Protein AF-0000000084522361 (afdb_homodimer)

Radius of gyration: 19.08 Å; Cα contacts (8 Å, |Δi|>4): 811; chains: 2; bounding box: 40×54×53 Å

Solvent-accessible surface area (backbone atoms only — not comparable to full-atom values): 16052 Å² total; per-residue (Å²): 130,94,67,36,41,53,50,22,70,61,35,39,35,34,22,35,79,48,59,69,63,46,46,45,46,45,32,70,71,51,52,26,42,82,72,51,75,49,77,45,64,58,65,59,59,30,47,31,63,54,43,75,65,49,59,32,35,41,35,36,36,31,30,40,34,77,42,88,54,32,38,36,38,35,19,64,33,72,50,95,66,47,81,32,53,61,60,76,62,20,15,16,35,55,37,41,30,28,31,29,43,56,47,71,51,31,48,54,52,40,48,76,71,65,52,50,55,62,31,96,57,73,36,67,33,84,57,73,94,54,39,60,14,35,32,34,35,31,36,47,98,49,45,30,41,37,34,41,31,21,70,41,82,70,67,90,110,132,93,70,35,42,54,50,22,71,61,33,40,36,34,22,34,78,47,57,68,63,43,47,45,47,45,32,70,71,49,52,26,43,82,72,50,72,50,76,46,65,58,65,61,59,31,47,31,62,54,45,76,66,48,59,33,35,40,36,35,37,32,29,39,34,77,42,89,52,31,38,37,40,34,20,64,33,72,49,94,66,48,81,33,54,60,60,75,62,19,15,16,34,54,36,41,31,28,30,29,44,56,47,70,52,33,48,55,52,39,48,77,72,66,51,50,57,63,33,96,56,73,36,66,33,84,58,72,94,54,38,59,14,35,33,34,34,31,36,47,97,48,44,31,41,36,34,42,32,21,70,41,80,72,64,90,110

InterPro domains:
  IPR004360 Glyoxalase/fosfomycin resistance/dioxygenase domain [PF00903] (10-148)
  IPR029068 Glyoxalase/Bleomycin resistance protein/Dihydroxybiphenyl dioxygenase [G3DSA:3.10.180.10] (2-153)
  IPR029068 Glyoxalase/Bleomycin resistance protein/Dihydroxybiphenyl dioxygenase [SSF54593] (4-155)
  IPR037523 Vicinal oxygen chelate (VOC), core domain [PS51819] (8-151)
  IPR051785 Methylmalonyl-CoA/ethylmalonyl-CoA epimerase [PTHR43048] (4-157)

Sequence (314 aa):
MSTGKITGFYHAGITVKNLEESLRFYCDFLGFQFLSQQNVTDEYVFNIVSVPETNMIKIAFVQIPGSTAVVELLEYVGVERHSGSSRPCDYGTGHLCLYVEELDLLYRELCTKGVKFRSEAPVNVTSGRNKGAKIIYCLDPDGYIIELVEPANNSGRMSTGKITGFYHAGITVKNLEESLRFYCDFLGFQFLSQQNVTDEYVFNIVSVPETNMIKIAFVQIPGSTAVVELLEYVGVERHSGSSRPCDYGTGHLCLYVEELDLLYRELCTKGVKFRSEAPVNVTSGRNKGAKIIYCLDPDGYIIELVEPANNSGR

Secondary structure (DSSP, 8-state):
-PPPEEEEEEEEEEE-S-HHHHHIIIIIIT-PEEEEEEEE--HHHHHHHT-TT--EEEEEEEE-TTSS-EEEEEEEESS---B----TTSBSEEEEEEEEESHHHHHHHHHHTT-EESSSSPEEP-SSTTTT-EEEEEE-TTS-EEEEEE-------/-PPPEEEEEEEEEEE-S-HHHHHIIIIIIT-PEEEEEEEE--HHHHHHHT-TT--EEEEEEEE-TTSS-EEEEEEEESS---B----TTSBSEEEEEEEEESHHHHHHHHHHTT-EESSSSPEEP-SSTTTT-EEEEEE-TTS-EEEEEE-------

Foldseek 3Di:
DDDDDDDDDDAAEDEDADPVLLCCCCCVLQNWAWDDKDKDQDQVVCVVVVPNQFRIKIWTWTHHPPDRHIYIYIYTPRDDDDQPADDPPDPPADAAEDEDDPVQVSVVVVVVVVWDWPDPGWDADCDDPQHQKTKTWTAGPRRGTYIYIHGHPPVPD/DDDDDDDDDDAAEDEDADPVLLCCCCCVLQNWAWDDKDKDQDQVVCVVVVPNQFRIKIWTWTHHPPDRHIYIYIYTPRDDDDQPADDPPDPPADAAEDEDDPVQVSVVVVVVVVWDWPDPGWDADCDDPQHQKTKTWTAGPRRGTYIYIHGHPCVPD

pLDDT: mean 93.2, std 10.9, range [26.92, 98.88]

Structure (mmCIF, N/CA/C/O backbone):
da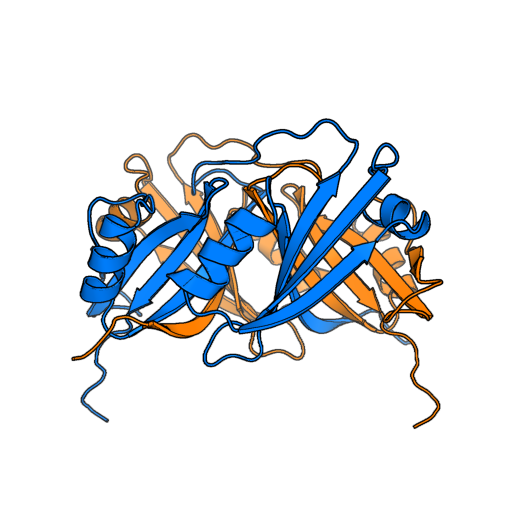ta_AF-0000000084522361-model_v1
#
loop_
_entity.id
_entity.type
_entity.pdbx_description
1 polymer 'Catechol 2,3-dioxygenase'
#
loop_
_atom_site.group_PDB
_atom_site.id
_atom_site.type_symbol
_atom_site.label_atom_id
_atom_site.label_alt_id
_atom_site.label_comp_id
_atom_site.label_asym_id
_atom_site.label_entity_id
_atom_site.label_seq_id
_atom_site.pdbx_PDB_ins_code
_atom_site.Cartn_x
_atom_site.Cartn_y
_atom_site.Cartn_z
_atom_site.occupancy
_atom_site.B_iso_or_equiv
_atom_site.auth_seq_id
_atom_site.auth_comp_id
_atom_site.auth_asym_id
_atom_site.auth_atom_id
_atom_site.pdbx_PDB_model_num
ATOM 1 N N . MET A 1 1 ? -9.633 -31.109 5.906 1 54.84 1 MET A N 1
ATOM 2 C CA . MET A 1 1 ? -8.852 -30.938 4.684 1 54.84 1 MET A CA 1
ATOM 3 C C . MET A 1 1 ? -8.094 -29.609 4.699 1 54.84 1 MET A C 1
ATOM 5 O O . MET A 1 1 ? -8.555 -28.641 5.301 1 54.84 1 MET A O 1
ATOM 9 N N . SER A 1 2 ? -6.816 -29.625 4.262 1 72.06 2 SER A N 1
ATOM 10 C CA . SER A 1 2 ? -5.996 -28.422 4.391 1 72.06 2 SER A CA 1
ATOM 11 C C . SER A 1 2 ? -6.492 -27.312 3.463 1 72.06 2 SER A C 1
ATOM 13 O O . SER A 1 2 ? -6.93 -27.594 2.344 1 72.06 2 SER A O 1
ATOM 15 N N . THR A 1 3 ? -6.91 -26.188 3.904 1 87.44 3 THR A N 1
ATOM 16 C CA . THR A 1 3 ? -7.328 -25.062 3.074 1 87.44 3 THR A CA 1
ATOM 17 C C . THR A 1 3 ? -6.215 -24.016 2.975 1 87.44 3 THR A C 1
ATOM 19 O O . THR A 1 3 ? -5.402 -23.875 3.891 1 87.44 3 THR A O 1
ATOM 22 N N . GLY A 1 4 ? -5.98 -23.547 1.704 1 95.69 4 GLY A N 1
ATOM 23 C CA . GLY A 1 4 ? -5.07 -22.422 1.568 1 95.69 4 GLY A CA 1
ATOM 24 C C . GLY A 1 4 ? -5.5 -21.203 2.371 1 95.69 4 GLY A C 1
ATOM 25 O O . GLY A 1 4 ? -6.688 -20.891 2.432 1 95.69 4 GLY A O 1
ATOM 26 N N . LYS A 1 5 ? -4.535 -20.641 3.043 1 97 5 LYS A N 1
ATOM 27 C CA . LYS A 1 5 ? -4.93 -19.5 3.865 1 97 5 LYS A CA 1
ATOM 28 C C . LYS A 1 5 ? -3.789 -18.484 3.988 1 97 5 LYS A C 1
ATOM 30 O O . LYS A 1 5 ? -2.615 -18.859 3.973 1 97 5 LYS A O 1
ATOM 35 N N . ILE A 1 6 ? -4.141 -17.25 4.133 1 97.69 6 ILE A N 1
ATOM 36 C CA . ILE A 1 6 ? -3.184 -16.203 4.449 1 97.69 6 ILE A CA 1
ATOM 37 C C . ILE A 1 6 ? -2.693 -16.359 5.887 1 97.69 6 ILE A C 1
ATOM 39 O O . ILE A 1 6 ? -3.482 -16.641 6.789 1 97.69 6 ILE A O 1
ATOM 43 N N . THR A 1 7 ? -1.393 -16.109 6.074 1 97.25 7 THR A N 1
ATOM 44 C CA . THR A 1 7 ? -0.852 -16.359 7.402 1 97.25 7 THR A CA 1
ATOM 45 C C . THR A 1 7 ? -0.038 -15.172 7.898 1 97.25 7 THR A C 1
ATOM 47 O O . THR A 1 7 ? 0.493 -15.195 9.008 1 97.25 7 THR A O 1
ATOM 50 N N . GLY A 1 8 ? 0.038 -14.164 7.09 1 97.25 8 GLY A N 1
ATOM 51 C CA . GLY A 1 8 ? 0.816 -13.023 7.559 1 97.25 8 GLY A CA 1
ATOM 52 C C . GLY A 1 8 ? 1.03 -11.969 6.492 1 97.25 8 GLY A C 1
ATOM 53 O O . GLY A 1 8 ? 0.63 -12.148 5.34 1 97.25 8 GLY A O 1
ATOM 54 N N . PHE A 1 9 ? 1.533 -10.812 6.941 1 97.56 9 PHE A N 1
ATOM 55 C CA . PHE A 1 9 ? 1.973 -9.703 6.105 1 97.56 9 PHE A CA 1
ATOM 56 C C . PHE A 1 9 ? 3.467 -9.797 5.82 1 97.56 9 PHE A C 1
ATOM 58 O O . PHE A 1 9 ? 4.266 -10 6.734 1 97.56 9 PHE A O 1
ATOM 65 N N . TYR A 1 10 ? 3.85 -9.734 4.57 1 96.06 10 TYR A N 1
ATOM 66 C CA . TYR A 1 10 ? 5.262 -9.789 4.219 1 96.06 10 TYR A CA 1
ATOM 67 C C . TYR A 1 10 ? 5.82 -8.391 3.986 1 96.06 10 TYR A C 1
ATOM 69 O O . TYR A 1 10 ? 6.688 -7.926 4.734 1 96.06 10 TYR A O 1
ATOM 77 N N . HIS A 1 11 ? 5.293 -7.641 3.062 1 98 11 HIS A N 1
ATOM 78 C CA . HIS A 1 11 ? 5.758 -6.285 2.789 1 98 11 HIS A CA 1
ATOM 79 C C . HIS A 1 11 ? 4.719 -5.496 1.995 1 98 11 HIS A C 1
ATOM 81 O O . HIS A 1 11 ? 3.758 -6.07 1.481 1 98 11 HIS A O 1
ATOM 87 N N . ALA A 1 12 ? 4.879 -4.172 2.006 1 98.44 12 ALA A N 1
ATOM 88 C CA . ALA A 1 12 ? 4.23 -3.307 1.026 1 98.44 12 ALA A CA 1
ATOM 89 C C . ALA A 1 12 ? 5.18 -2.957 -0.114 1 98.44 12 ALA A C 1
ATOM 91 O O . ALA A 1 12 ? 6.32 -2.549 0.123 1 98.44 12 ALA A O 1
ATOM 92 N N . GLY A 1 13 ? 4.73 -3.125 -1.299 1 98.5 13 GLY A N 1
ATOM 93 C CA . GLY A 1 13 ? 5.543 -2.773 -2.453 1 98.5 13 GLY A CA 1
ATOM 94 C C . GLY A 1 13 ? 5.164 -1.438 -3.064 1 98.5 13 GLY A C 1
ATOM 95 O O . GLY A 1 13 ? 3.984 -1.083 -3.111 1 98.5 13 GLY A O 1
ATOM 96 N N . ILE A 1 14 ? 6.145 -0.733 -3.543 1 98.75 14 ILE A N 1
ATOM 97 C CA . ILE A 1 14 ? 5.945 0.507 -4.285 1 98.75 14 ILE A CA 1
ATOM 98 C C . ILE A 1 14 ? 6.812 0.501 -5.543 1 98.75 14 ILE A C 1
ATOM 100 O O . ILE A 1 14 ? 8.031 0.352 -5.461 1 98.75 14 ILE A O 1
ATOM 104 N N . THR A 1 15 ? 6.137 0.61 -6.684 1 98.75 15 THR A N 1
ATOM 105 C CA . THR A 1 15 ? 6.883 0.729 -7.93 1 98.75 15 THR A CA 1
ATOM 106 C C . THR A 1 15 ? 7.309 2.174 -8.172 1 98.75 15 THR A C 1
ATOM 108 O O . THR A 1 15 ? 6.484 3.088 -8.109 1 98.75 15 THR A O 1
ATOM 111 N N . VAL A 1 16 ? 8.57 2.352 -8.445 1 98.81 16 VAL A N 1
ATOM 112 C CA . VAL A 1 16 ? 9.133 3.697 -8.508 1 98.81 16 VAL A CA 1
ATOM 113 C C . VAL A 1 16 ? 9.781 3.92 -9.875 1 98.81 16 VAL A C 1
ATOM 115 O O . VAL A 1 16 ? 10.078 2.961 -10.594 1 98.81 16 VAL A O 1
ATOM 118 N N . LYS A 1 17 ? 9.961 5.156 -10.273 1 98.56 17 LYS A N 1
ATOM 119 C CA . LYS A 1 17 ? 10.57 5.531 -11.547 1 98.56 17 LYS A CA 1
ATOM 120 C C . LYS A 1 17 ? 12.086 5.406 -11.492 1 98.56 17 LYS A C 1
ATOM 122 O O . LYS A 1 17 ? 12.711 4.918 -12.438 1 98.56 17 LYS A O 1
ATOM 127 N N . ASN A 1 18 ? 12.664 5.891 -10.445 1 98.62 18 ASN A N 1
ATOM 128 C CA . ASN A 1 18 ? 14.094 5.898 -10.18 1 98.62 18 ASN A CA 1
ATOM 129 C C . ASN A 1 18 ? 14.406 5.449 -8.75 1 98.62 18 ASN A C 1
ATOM 131 O O . ASN A 1 18 ? 14.086 6.156 -7.793 1 98.62 18 ASN A O 1
ATOM 135 N N . LEU A 1 19 ? 15.078 4.273 -8.625 1 98.75 19 LEU A N 1
ATOM 136 C CA . LEU A 1 19 ? 15.289 3.648 -7.324 1 98.75 19 LEU A CA 1
ATOM 137 C C . LEU A 1 19 ? 16.141 4.535 -6.426 1 98.75 19 LEU A C 1
ATOM 139 O O . LEU A 1 19 ? 15.844 4.703 -5.242 1 98.75 19 LEU A O 1
ATOM 143 N N . GLU A 1 20 ? 17.188 5.105 -6.953 1 98.5 20 GLU A N 1
ATOM 144 C CA . GLU A 1 20 ? 18.078 5.953 -6.168 1 98.5 20 GLU A CA 1
ATOM 145 C C . GLU A 1 20 ? 17.344 7.16 -5.602 1 98.5 20 GLU A C 1
ATOM 147 O O . GLU A 1 20 ? 17.516 7.504 -4.43 1 98.5 20 GLU A O 1
ATOM 152 N N . GLU A 1 21 ? 16.578 7.789 -6.426 1 98.56 21 GLU A N 1
ATOM 153 C CA . GLU A 1 21 ? 15.781 8.93 -5.98 1 98.56 21 GLU A CA 1
ATOM 154 C C . GLU A 1 21 ? 14.797 8.523 -4.883 1 98.56 21 GLU A C 1
ATOM 156 O O . GLU A 1 21 ? 14.609 9.258 -3.908 1 98.56 21 GLU A O 1
ATOM 161 N N . SER A 1 22 ? 14.195 7.406 -5.066 1 98.81 22 SER A N 1
ATOM 162 C CA . SER A 1 22 ? 13.234 6.926 -4.082 1 98.81 22 SER A CA 1
ATOM 163 C C . SER A 1 22 ? 13.922 6.547 -2.775 1 98.81 22 SER A C 1
ATOM 165 O O . SER A 1 22 ? 13.383 6.789 -1.692 1 98.81 22 SER A O 1
ATOM 167 N N . LEU A 1 23 ? 15.07 5.945 -2.848 1 98.81 23 LEU A N 1
ATOM 168 C CA . LEU A 1 23 ? 15.82 5.621 -1.638 1 98.81 23 LEU A CA 1
ATOM 169 C C . LEU A 1 23 ? 16.188 6.887 -0.873 1 98.81 23 LEU A C 1
ATOM 171 O O . LEU A 1 23 ? 16.172 6.898 0.36 1 98.81 23 LEU A O 1
ATOM 175 N N . ARG A 1 24 ? 16.547 7.941 -1.569 1 98.62 24 ARG A N 1
ATOM 176 C CA . ARG A 1 24 ? 16.812 9.219 -0.917 1 98.62 24 ARG A CA 1
ATOM 177 C C . ARG A 1 24 ? 15.578 9.711 -0.158 1 98.62 24 ARG A C 1
ATOM 179 O O . ARG A 1 24 ? 15.688 10.141 0.993 1 98.62 24 ARG A O 1
ATOM 186 N N . PHE A 1 25 ? 14.445 9.602 -0.76 1 98.75 25 PHE A N 1
ATOM 187 C CA . PHE A 1 25 ? 13.203 10.039 -0.135 1 98.75 25 PHE A CA 1
ATOM 188 C C . PHE A 1 25 ? 12.883 9.195 1.092 1 98.75 25 PHE A C 1
ATOM 190 O O . PHE A 1 25 ? 12.688 9.727 2.186 1 98.75 25 PHE A O 1
ATOM 197 N N . TYR A 1 26 ? 12.844 7.898 0.963 1 98.81 26 TYR A N 1
ATOM 198 C CA . TYR A 1 26 ? 12.367 7.012 2.023 1 98.81 26 TYR A CA 1
ATOM 199 C C . TYR A 1 26 ? 13.414 6.883 3.129 1 98.81 26 TYR A C 1
ATOM 201 O O . TYR A 1 26 ? 13.07 6.879 4.312 1 98.81 26 TYR A O 1
ATOM 209 N N . CYS A 1 27 ? 14.688 6.801 2.758 1 98.69 27 CYS A N 1
ATOM 210 C CA . CYS A 1 27 ? 15.719 6.598 3.768 1 98.69 27 CYS A CA 1
ATOM 211 C C . CYS A 1 27 ? 16.203 7.926 4.336 1 98.69 27 CYS A C 1
ATOM 213 O O . CYS A 1 27 ? 16.188 8.133 5.551 1 98.69 27 CYS A O 1
ATOM 215 N N . ASP A 1 28 ? 16.531 8.867 3.52 1 98 28 ASP A N 1
ATOM 216 C CA . ASP A 1 28 ? 17.156 10.094 3.988 1 98 28 ASP A CA 1
ATOM 217 C C . ASP A 1 28 ? 16.109 11.078 4.516 1 98 28 ASP A C 1
ATOM 219 O O . ASP A 1 28 ? 16.344 11.758 5.516 1 98 28 ASP A O 1
ATOM 223 N N . PHE A 1 29 ? 15.039 11.195 3.801 1 97.88 29 PHE A N 1
ATOM 224 C CA . PHE A 1 29 ? 14.047 12.18 4.207 1 97.88 29 PHE A CA 1
ATOM 225 C C . PHE A 1 29 ? 13.133 11.609 5.289 1 97.88 29 PHE A C 1
ATOM 227 O O . PHE A 1 29 ? 12.828 12.289 6.27 1 97.88 29 PHE A O 1
ATOM 234 N N . LEU A 1 30 ? 12.711 10.305 5.145 1 98 30 LEU A N 1
ATOM 235 C CA . LEU A 1 30 ? 11.711 9.758 6.059 1 98 30 LEU A CA 1
ATOM 236 C C . LEU A 1 30 ? 12.367 8.898 7.133 1 98 30 LEU A C 1
ATOM 238 O O . LEU A 1 30 ? 11.711 8.492 8.094 1 98 30 LEU A O 1
ATOM 242 N N . GLY A 1 31 ? 13.586 8.539 6.977 1 98.12 31 GLY A N 1
ATOM 243 C CA . GLY A 1 31 ? 14.336 7.863 8.023 1 98.12 31 GLY A CA 1
ATOM 244 C C . GLY A 1 31 ? 14.172 6.355 7.996 1 98.12 31 GLY A C 1
ATOM 245 O O . GLY A 1 31 ? 14.414 5.68 9 1 98.12 31 GLY A O 1
ATOM 246 N N . PHE A 1 32 ? 13.664 5.773 6.895 1 98.69 32 PHE A N 1
ATOM 247 C CA . PHE A 1 32 ? 13.586 4.32 6.809 1 98.69 32 PHE A CA 1
ATOM 248 C C . PHE A 1 32 ? 14.977 3.699 6.828 1 98.69 32 PHE A C 1
ATOM 250 O O . PHE A 1 32 ? 15.945 4.316 6.383 1 98.69 32 PHE A O 1
ATOM 257 N N . GLN A 1 33 ? 15.062 2.531 7.344 1 98.62 33 GLN A N 1
ATOM 258 C CA . GLN A 1 33 ? 16.328 1.808 7.379 1 98.62 33 GLN A CA 1
ATOM 259 C C . GLN A 1 33 ? 16.531 0.994 6.102 1 98.62 33 GLN A C 1
ATOM 261 O O . GLN A 1 33 ? 15.695 0.155 5.758 1 98.62 33 GLN A O 1
ATOM 266 N N . PHE A 1 34 ? 17.594 1.214 5.43 1 98.62 34 PHE A N 1
ATOM 267 C CA . PHE A 1 34 ? 17.969 0.401 4.277 1 98.62 34 PHE A CA 1
ATOM 268 C C . PHE A 1 34 ? 18.312 -1.017 4.707 1 98.62 34 PHE A C 1
ATOM 270 O O . PHE A 1 34 ? 19.125 -1.21 5.617 1 98.62 34 PHE A O 1
ATOM 277 N N . LEU A 1 35 ? 17.734 -2.029 4.062 1 98 35 LEU A N 1
ATOM 278 C CA . LEU A 1 35 ? 18 -3.418 4.422 1 98 35 LEU A CA 1
ATOM 279 C C . LEU A 1 35 ? 18.859 -4.094 3.361 1 98 35 LEU A C 1
ATOM 281 O O . LEU A 1 35 ? 19.875 -4.707 3.684 1 98 35 LEU A O 1
ATOM 285 N N . SER A 1 36 ? 18.422 -4.066 2.141 1 97.38 36 SER A N 1
ATOM 286 C CA . SER A 1 36 ? 19.125 -4.742 1.058 1 97.38 36 SER A CA 1
ATOM 287 C C . SER A 1 36 ? 18.703 -4.199 -0.303 1 97.38 36 SER A C 1
ATOM 289 O O . SER A 1 36 ? 17.703 -3.494 -0.411 1 97.38 36 SER A O 1
ATOM 291 N N . GLN A 1 37 ? 19.5 -4.477 -1.29 1 96.88 37 GLN A N 1
ATOM 292 C CA . GLN A 1 37 ? 19.203 -4.184 -2.689 1 96.88 37 GLN A CA 1
ATOM 293 C C . GLN A 1 37 ? 19.672 -5.316 -3.598 1 96.88 37 GLN A C 1
ATOM 295 O O . GLN A 1 37 ? 20.688 -5.969 -3.318 1 96.88 37 GLN A O 1
ATOM 300 N N . GLN A 1 38 ? 18.938 -5.508 -4.629 1 95.06 38 GLN A N 1
ATOM 301 C CA . GLN A 1 38 ? 19.281 -6.535 -5.602 1 95.06 38 GLN A CA 1
ATOM 302 C C . GLN A 1 38 ? 18.781 -6.176 -6.996 1 95.06 38 GLN A C 1
ATOM 304 O O . GLN A 1 38 ? 17.812 -5.41 -7.129 1 95.06 38 GLN A O 1
ATOM 309 N N . ASN A 1 39 ? 19.484 -6.68 -7.941 1 95.19 39 ASN A N 1
ATOM 310 C CA . ASN A 1 39 ? 19.016 -6.66 -9.328 1 95.19 39 ASN A CA 1
ATOM 311 C C . ASN A 1 39 ? 18.5 -8.031 -9.766 1 95.19 39 ASN A C 1
ATOM 313 O O . ASN A 1 39 ? 19.25 -9.008 -9.734 1 95.19 39 ASN A O 1
ATOM 317 N N . VAL A 1 40 ? 17.266 -8.031 -10.109 1 92.94 40 VAL A N 1
ATOM 318 C CA . VAL A 1 40 ? 16.656 -9.297 -10.5 1 92.94 40 VAL A CA 1
ATOM 319 C C . VAL A 1 40 ? 16.547 -9.375 -12.016 1 92.94 40 VAL A C 1
ATOM 321 O O . VAL A 1 40 ? 15.984 -8.477 -12.656 1 92.94 40 VAL A O 1
ATOM 324 N N . THR A 1 41 ? 17.078 -10.477 -12.617 1 91.56 41 THR A N 1
ATOM 325 C CA . THR A 1 41 ? 17.047 -10.672 -14.062 1 91.56 41 THR A CA 1
ATOM 326 C C . THR A 1 41 ? 16.422 -12.023 -14.414 1 91.56 41 THR A C 1
ATOM 328 O O . THR A 1 41 ? 16.328 -12.383 -15.586 1 91.56 41 THR A O 1
ATOM 331 N N . ASP A 1 42 ? 16 -12.68 -13.398 1 88.12 42 ASP A N 1
ATOM 332 C CA . ASP A 1 42 ? 15.477 -14.023 -13.625 1 88.12 42 ASP A CA 1
ATOM 333 C C . ASP A 1 42 ? 14.148 -13.977 -14.383 1 88.12 42 ASP A C 1
ATOM 335 O O . ASP A 1 42 ? 13.25 -13.211 -14.023 1 88.12 42 ASP A O 1
ATOM 339 N N . GLU A 1 43 ? 14.008 -14.93 -15.273 1 83.88 43 GLU A N 1
ATOM 340 C CA . GLU A 1 43 ? 12.828 -14.961 -16.141 1 83.88 43 GLU A CA 1
ATOM 341 C C . GLU A 1 43 ? 11.562 -15.234 -15.336 1 83.88 43 GLU A C 1
ATOM 343 O O . GLU A 1 43 ? 10.492 -14.719 -15.672 1 83.88 43 GLU A O 1
ATOM 348 N N . TYR A 1 44 ? 11.68 -16.062 -14.359 1 83.62 44 TYR A N 1
ATOM 349 C CA . TYR A 1 44 ? 10.492 -16.438 -13.602 1 83.62 44 TYR A CA 1
ATOM 350 C C . TYR A 1 44 ? 9.867 -15.227 -12.93 1 83.62 44 TYR A C 1
ATOM 352 O O . TYR A 1 44 ? 8.656 -15.188 -12.695 1 83.62 44 TYR A O 1
ATOM 360 N N . VAL A 1 45 ? 10.609 -14.227 -12.547 1 85.81 45 VAL A N 1
ATOM 361 C CA . VAL A 1 45 ? 10.094 -13.016 -11.898 1 85.81 45 VAL A CA 1
ATOM 362 C C . VAL A 1 45 ? 9.203 -12.25 -12.867 1 85.81 45 VAL A C 1
ATOM 364 O O . VAL A 1 45 ? 8.156 -11.719 -12.477 1 85.81 45 VAL A O 1
ATOM 367 N N . PHE A 1 46 ? 9.617 -12.281 -14.156 1 86.31 46 PHE A N 1
ATOM 368 C CA . PHE A 1 46 ? 8.844 -11.578 -15.172 1 86.31 46 PHE A CA 1
ATOM 369 C C . PHE A 1 46 ? 7.516 -12.281 -15.43 1 86.31 46 PHE A C 1
ATOM 371 O O . PHE A 1 46 ? 6.52 -11.625 -15.75 1 86.31 46 PHE A O 1
ATOM 378 N N . ASN A 1 47 ? 7.547 -13.555 -15.219 1 86.56 47 ASN A N 1
ATOM 379 C CA . ASN A 1 47 ? 6.312 -14.328 -15.336 1 86.56 47 ASN A CA 1
ATOM 380 C C . ASN A 1 47 ? 5.359 -14.031 -14.18 1 86.56 47 ASN A C 1
ATOM 382 O O . ASN A 1 47 ? 4.141 -13.977 -14.375 1 86.56 47 ASN A O 1
ATOM 386 N N . ILE A 1 48 ? 5.871 -13.828 -12.984 1 88.25 48 ILE A N 1
ATOM 387 C CA . ILE A 1 48 ? 5.066 -13.516 -11.805 1 88.25 48 ILE A CA 1
ATOM 388 C C . ILE A 1 48 ? 4.316 -12.203 -12.023 1 88.25 48 ILE A C 1
ATOM 390 O O . ILE A 1 48 ? 3.1 -12.141 -11.836 1 88.25 48 ILE A O 1
ATOM 394 N N . VAL A 1 49 ? 5.07 -11.172 -12.492 1 91.44 49 VAL A N 1
ATOM 395 C CA . VAL A 1 49 ? 4.504 -9.836 -12.617 1 91.44 49 VAL A CA 1
ATOM 396 C C . VAL A 1 49 ? 3.787 -9.703 -13.961 1 91.44 49 VAL A C 1
ATOM 398 O O . VAL A 1 49 ? 3.035 -8.75 -14.18 1 91.44 49 VAL A O 1
ATOM 401 N N . SER A 1 50 ? 3.963 -10.688 -14.891 1 91.94 50 SER A N 1
ATOM 402 C CA . SER A 1 50 ? 3.381 -10.742 -16.219 1 91.94 50 SER A CA 1
ATOM 403 C C . SER A 1 50 ? 3.713 -9.492 -17.031 1 91.94 50 SER A C 1
ATOM 405 O O . SER A 1 50 ? 2.826 -8.867 -17.609 1 91.94 50 SER A O 1
ATOM 407 N N . VAL A 1 51 ? 4.961 -9.055 -17 1 92.69 51 VAL A N 1
ATOM 408 C CA . VAL A 1 51 ? 5.539 -8 -17.828 1 92.69 51 VAL A CA 1
ATOM 409 C C . VAL A 1 51 ? 6.762 -8.539 -18.562 1 92.69 51 VAL A C 1
ATOM 411 O O . VAL A 1 51 ? 7.898 -8.188 -18.25 1 92.69 51 VAL A O 1
ATOM 414 N N . PRO A 1 52 ? 6.504 -9.305 -19.547 1 82.5 52 PRO A N 1
ATOM 415 C CA . PRO A 1 52 ? 7.578 -10.094 -20.172 1 82.5 52 PRO A CA 1
ATOM 416 C C . PRO A 1 52 ? 8.617 -9.219 -20.859 1 82.5 52 PRO A C 1
ATOM 418 O O . PRO A 1 52 ? 9.75 -9.656 -21.078 1 82.5 52 PRO A O 1
ATOM 421 N N . GLU A 1 53 ? 8.297 -7.98 -21.188 1 88.19 53 GLU A N 1
ATOM 422 C CA . GLU A 1 53 ? 9.266 -7.121 -21.875 1 88.19 53 GLU A CA 1
ATOM 423 C C . GLU A 1 53 ? 10.344 -6.629 -20.906 1 88.19 53 GLU A C 1
ATOM 425 O O . GLU A 1 53 ? 11.375 -6.121 -21.344 1 88.19 53 GLU A O 1
ATOM 430 N N . THR A 1 54 ? 10.109 -6.836 -19.625 1 91.38 54 THR A N 1
ATOM 431 C CA . THR A 1 54 ? 11.039 -6.348 -18.609 1 91.38 54 THR A CA 1
ATOM 432 C C . THR A 1 54 ? 12.383 -7.059 -18.734 1 91.38 54 THR A C 1
ATOM 434 O O . THR A 1 54 ? 12.438 -8.273 -18.922 1 91.38 54 THR A O 1
ATOM 437 N N . ASN A 1 55 ? 13.523 -6.293 -18.641 1 92.69 55 ASN A N 1
ATOM 438 C CA . ASN A 1 55 ? 14.867 -6.844 -18.688 1 92.69 55 ASN A CA 1
ATOM 439 C C . ASN A 1 55 ? 15.438 -7.055 -17.281 1 92.69 55 ASN A C 1
ATOM 441 O O . ASN A 1 55 ? 16.266 -7.949 -17.078 1 92.69 55 ASN A O 1
ATOM 445 N N . MET A 1 56 ? 15.039 -6.211 -16.438 1 95.62 56 MET A N 1
ATOM 446 C CA . MET A 1 56 ? 15.578 -6.199 -15.086 1 95.62 56 MET A CA 1
ATOM 447 C C . MET A 1 56 ? 14.633 -5.473 -14.133 1 95.62 56 MET A C 1
ATOM 449 O O . MET A 1 56 ? 13.938 -4.543 -14.531 1 95.62 56 MET A O 1
ATOM 453 N N . ILE A 1 57 ? 14.594 -5.941 -12.969 1 96.75 57 ILE A N 1
ATOM 454 C CA . ILE A 1 57 ? 13.953 -5.188 -11.891 1 96.75 57 ILE A CA 1
ATOM 455 C C . ILE A 1 57 ? 14.969 -4.898 -10.789 1 96.75 57 ILE A C 1
ATOM 457 O O . ILE A 1 57 ? 15.555 -5.824 -10.219 1 96.75 57 ILE A O 1
ATOM 461 N N . LYS A 1 58 ? 15.234 -3.621 -10.547 1 98.12 58 LYS A N 1
ATOM 462 C CA . LYS A 1 58 ? 15.992 -3.23 -9.367 1 98.12 58 LYS A CA 1
ATOM 463 C C . LYS A 1 58 ? 15.094 -3.182 -8.133 1 98.12 58 LYS A C 1
ATOM 465 O O . LYS A 1 58 ? 14.055 -2.52 -8.133 1 98.12 58 LYS A O 1
ATOM 470 N N . ILE A 1 59 ? 15.477 -3.9 -7.133 1 97.62 59 ILE A N 1
ATOM 471 C CA . ILE A 1 59 ? 14.641 -4 -5.941 1 97.62 59 ILE A CA 1
ATOM 472 C C . ILE A 1 59 ? 15.438 -3.57 -4.711 1 97.62 59 ILE A C 1
ATOM 474 O O . ILE A 1 59 ? 16.609 -3.932 -4.562 1 97.62 59 ILE A O 1
ATOM 478 N N . ALA A 1 60 ? 14.891 -2.762 -3.898 1 98.62 60 ALA A N 1
ATOM 479 C CA . ALA A 1 60 ? 15.422 -2.451 -2.574 1 98.62 60 ALA A CA 1
ATOM 480 C C . ALA A 1 60 ? 14.375 -2.684 -1.49 1 98.62 60 ALA A C 1
ATOM 482 O O . ALA A 1 60 ? 13.188 -2.432 -1.704 1 98.62 60 ALA A O 1
ATOM 483 N N . PHE A 1 61 ? 14.812 -3.18 -0.376 1 98.44 61 PHE A N 1
ATOM 484 C CA . PHE A 1 61 ? 13.977 -3.326 0.805 1 98.44 61 PHE A CA 1
ATOM 485 C C . PHE A 1 61 ? 14.375 -2.33 1.886 1 98.44 61 PHE A C 1
ATOM 487 O O . PHE A 1 61 ? 15.562 -2.211 2.215 1 98.44 61 PHE A O 1
ATOM 494 N N . VAL A 1 62 ? 13.414 -1.614 2.395 1 98.81 62 VAL A N 1
ATOM 495 C CA . VAL A 1 62 ? 13.641 -0.654 3.471 1 98.81 62 VAL A CA 1
ATOM 496 C C . VAL A 1 62 ? 12.641 -0.902 4.598 1 98.81 62 VAL A C 1
ATOM 498 O O . VAL A 1 62 ? 11.5 -1.312 4.352 1 98.81 62 VAL A O 1
ATOM 501 N N . GLN A 1 63 ? 13.039 -0.636 5.789 1 98.69 63 GLN A N 1
ATOM 502 C CA . GLN A 1 63 ? 12.195 -0.89 6.953 1 98.69 63 GLN A CA 1
ATOM 503 C C . GLN A 1 63 ? 11.68 0.414 7.555 1 98.69 63 GLN A C 1
ATOM 505 O O . GLN A 1 63 ? 12.43 1.377 7.703 1 98.69 63 GLN A O 1
ATOM 510 N N . ILE A 1 64 ? 10.422 0.454 7.898 1 98.38 64 ILE A N 1
ATOM 511 C CA . ILE A 1 64 ? 9.805 1.608 8.539 1 98.38 64 ILE A CA 1
ATOM 512 C C . ILE A 1 64 ? 10.289 1.726 9.977 1 98.38 64 ILE A C 1
ATOM 514 O O . ILE A 1 64 ? 10.242 0.755 10.742 1 98.38 64 ILE A O 1
ATOM 518 N N . PRO A 1 65 ? 10.711 2.93 10.383 1 97.62 65 PRO A N 1
ATOM 519 C CA . PRO A 1 65 ? 11.164 3.107 11.766 1 97.62 65 PRO A CA 1
ATOM 520 C C . PRO A 1 65 ? 10.102 2.719 12.789 1 97.62 65 PRO A C 1
ATOM 522 O O . PRO A 1 65 ? 8.914 3.012 12.594 1 97.62 65 PRO A O 1
ATOM 525 N N . GLY A 1 66 ? 10.578 2.018 13.875 1 96.69 66 GLY A N 1
ATOM 526 C CA . GLY A 1 66 ? 9.664 1.67 14.953 1 96.69 66 GLY A CA 1
ATOM 527 C C . GLY A 1 66 ? 8.711 0.55 14.594 1 96.69 66 GLY A C 1
ATOM 528 O O . GLY A 1 66 ? 7.695 0.348 15.266 1 96.69 66 GLY A O 1
ATOM 529 N N . SER A 1 67 ? 8.914 -0.138 13.508 1 96 67 SER A N 1
ATOM 530 C CA . SER A 1 67 ? 8.031 -1.183 13.016 1 96 67 SER A CA 1
ATOM 531 C C . SER A 1 67 ? 8.812 -2.312 12.352 1 96 67 SER A C 1
ATOM 533 O O . SER A 1 67 ? 9.953 -2.117 11.938 1 96 67 SER A O 1
ATOM 535 N N . THR A 1 68 ? 8.227 -3.463 12.297 1 94.81 68 THR A N 1
ATOM 536 C CA . THR A 1 68 ? 8.812 -4.57 11.547 1 94.81 68 THR A CA 1
ATOM 537 C C . THR A 1 68 ? 8.375 -4.527 10.086 1 94.81 68 THR A C 1
ATOM 539 O O . THR A 1 68 ? 8.852 -5.312 9.266 1 94.81 68 THR A O 1
ATOM 542 N N . ALA A 1 69 ? 7.52 -3.629 9.766 1 96.06 69 ALA A N 1
ATOM 543 C CA . ALA A 1 69 ? 7.016 -3.541 8.398 1 96.06 69 ALA A CA 1
ATOM 544 C C . ALA A 1 69 ? 8.117 -3.123 7.434 1 96.06 69 ALA A C 1
ATOM 546 O O . ALA A 1 69 ? 8.922 -2.236 7.742 1 96.06 69 ALA A O 1
ATOM 547 N N . VAL A 1 70 ? 8.141 -3.812 6.297 1 97.88 70 VAL A N 1
ATOM 548 C CA . VAL A 1 70 ? 9.141 -3.582 5.254 1 97.88 70 VAL A CA 1
ATOM 549 C C . VAL A 1 70 ? 8.453 -3.045 4 1 97.88 70 VAL A C 1
ATOM 551 O O . VAL A 1 70 ? 7.336 -3.443 3.674 1 97.88 70 VAL A O 1
ATOM 554 N N . VAL A 1 71 ? 9.102 -2.133 3.395 1 98.75 71 VAL A N 1
ATOM 555 C CA . VAL A 1 71 ? 8.68 -1.631 2.09 1 98.75 71 VAL A CA 1
ATOM 556 C C . VAL A 1 71 ? 9.633 -2.143 1.012 1 98.75 71 VAL A C 1
ATOM 558 O O . VAL A 1 71 ? 10.859 -2.07 1.168 1 98.75 71 VAL A O 1
ATOM 561 N N . GLU A 1 72 ? 9.078 -2.734 -0.007 1 98.69 72 GLU A N 1
ATOM 562 C CA . GLU A 1 72 ? 9.805 -3.125 -1.209 1 98.69 72 GLU A CA 1
ATOM 563 C C . GLU A 1 72 ? 9.695 -2.057 -2.293 1 98.69 72 GLU A C 1
ATOM 565 O O . GLU A 1 72 ? 8.594 -1.7 -2.711 1 98.69 72 GLU A O 1
ATOM 570 N N . LEU A 1 73 ? 10.797 -1.481 -2.684 1 98.88 73 LEU A N 1
ATOM 571 C CA . LEU A 1 73 ? 10.852 -0.534 -3.791 1 98.88 73 LEU A CA 1
ATOM 572 C C . LEU A 1 73 ? 11.305 -1.222 -5.074 1 98.88 73 LEU A C 1
ATOM 574 O O . LEU A 1 73 ? 12.312 -1.934 -5.078 1 98.88 73 LEU A O 1
ATOM 578 N N . LEU A 1 74 ? 10.562 -1.038 -6.164 1 98.56 74 LEU A N 1
ATOM 579 C CA . LEU A 1 74 ? 10.844 -1.752 -7.406 1 98.56 74 LEU A CA 1
ATOM 580 C C . LEU A 1 74 ? 11.008 -0.777 -8.57 1 98.56 74 LEU A C 1
ATOM 582 O O . LEU A 1 74 ? 10.125 0.05 -8.82 1 98.56 74 LEU A O 1
ATOM 586 N N . GLU A 1 75 ? 12.07 -0.811 -9.258 1 98.69 75 GLU A N 1
ATOM 587 C CA . GLU A 1 75 ? 12.281 -0.107 -10.516 1 98.69 75 GLU A CA 1
ATOM 588 C C . GLU A 1 75 ? 12.391 -1.084 -11.688 1 98.69 75 GLU A C 1
ATOM 590 O O . GLU A 1 75 ? 13.344 -1.86 -11.773 1 98.69 75 GLU A O 1
ATOM 595 N N . TYR A 1 76 ? 11.406 -1.042 -12.523 1 97.81 76 TYR A N 1
ATOM 596 C CA . TYR A 1 76 ? 11.422 -1.878 -13.719 1 97.81 76 TYR A CA 1
ATOM 597 C C . TYR A 1 76 ? 12.266 -1.247 -14.812 1 97.81 76 TYR A C 1
ATOM 599 O O . TYR A 1 76 ? 12.164 -0.045 -15.07 1 97.81 76 TYR A O 1
ATOM 607 N N . VAL A 1 77 ? 13.078 -2.051 -15.422 1 97 77 VAL A N 1
ATOM 608 C CA . VAL A 1 77 ? 13.992 -1.587 -16.469 1 97 77 VAL A CA 1
ATOM 609 C C . VAL A 1 77 ? 13.719 -2.338 -17.766 1 97 77 VAL A C 1
ATOM 611 O O . VAL A 1 77 ? 13.484 -3.549 -17.75 1 97 77 VAL A O 1
ATOM 614 N N . GLY A 1 78 ? 13.797 -1.556 -18.906 1 95.19 78 GLY A N 1
ATOM 615 C CA . GLY A 1 78 ? 13.703 -2.184 -20.203 1 95.19 78 GLY A CA 1
ATOM 616 C C . GLY A 1 78 ? 12.281 -2.277 -20.719 1 95.19 78 GLY A C 1
ATOM 617 O O . GLY A 1 78 ? 12.008 -3.025 -21.672 1 95.19 78 GLY A O 1
ATOM 618 N N . VAL A 1 79 ? 11.391 -1.659 -20.109 1 95.44 79 VAL A N 1
ATOM 619 C CA . VAL A 1 79 ? 9.984 -1.665 -20.5 1 95.44 79 VAL A CA 1
ATOM 620 C C . VAL A 1 79 ? 9.43 -0.245 -20.438 1 95.44 79 VAL A C 1
ATOM 622 O O . VAL A 1 79 ? 9.867 0.566 -19.609 1 95.44 79 VAL A O 1
ATOM 625 N N . GLU A 1 80 ? 8.547 0.037 -21.391 1 95.75 80 GLU A N 1
ATOM 626 C CA . GLU A 1 80 ? 7.848 1.319 -21.312 1 95.75 80 GLU A CA 1
ATOM 627 C C . GLU A 1 80 ? 6.984 1.401 -20.062 1 95.75 80 GLU A C 1
ATOM 629 O O . GLU A 1 80 ? 6.219 0.48 -19.766 1 95.75 80 GLU A O 1
ATOM 634 N N . ARG A 1 81 ? 7.16 2.445 -19.312 1 96.56 81 ARG A N 1
ATOM 635 C CA . ARG A 1 81 ? 6.449 2.65 -18.047 1 96.56 81 ARG A CA 1
ATOM 636 C C . ARG A 1 81 ? 5.68 3.969 -18.062 1 96.56 81 ARG A C 1
ATOM 638 O O . ARG A 1 81 ? 6.055 4.902 -18.781 1 96.56 81 ARG A O 1
ATOM 645 N N . HIS A 1 82 ? 4.645 4.008 -17.312 1 96.75 82 HIS A N 1
ATOM 646 C CA . HIS A 1 82 ? 3.807 5.195 -17.188 1 96.75 82 HIS A CA 1
ATOM 647 C C . HIS A 1 82 ? 3.559 5.551 -15.727 1 96.75 82 HIS A C 1
ATOM 649 O O . HIS A 1 82 ? 3.791 4.727 -14.836 1 96.75 82 HIS A O 1
ATOM 655 N N . SER A 1 83 ? 3.16 6.809 -15.547 1 96.75 83 SER A N 1
ATOM 656 C CA . SER A 1 83 ? 2.775 7.219 -14.195 1 96.75 83 SER A CA 1
ATOM 657 C C . SER A 1 83 ? 1.446 6.59 -13.789 1 96.75 83 SER A C 1
ATOM 659 O O . SER A 1 83 ? 0.471 6.645 -14.539 1 96.75 83 SER A O 1
ATOM 661 N N . GLY A 1 84 ? 1.457 6.027 -12.648 1 94.06 84 GLY A N 1
ATOM 662 C CA . GLY A 1 84 ? 0.226 5.547 -12.039 1 94.06 84 GLY A CA 1
ATOM 663 C C . GLY A 1 84 ? -0.338 6.496 -11 1 94.06 84 GLY A C 1
ATOM 664 O O . GLY A 1 84 ? -1.124 6.09 -10.141 1 94.06 84 GLY A O 1
ATOM 665 N N . SER A 1 85 ? 0.188 7.688 -10.969 1 87.69 85 SER A N 1
ATOM 666 C CA . SER A 1 85 ? -0.287 8.703 -10.039 1 87.69 85 SER A CA 1
ATOM 667 C C . SER A 1 85 ? -1.79 8.922 -10.18 1 87.69 85 SER A C 1
ATOM 669 O O . SER A 1 85 ? -2.314 8.984 -11.297 1 87.69 85 SER A O 1
ATOM 671 N N . SER A 1 86 ? -2.441 8.922 -9.086 1 93.06 86 SER A N 1
ATOM 672 C CA . SER A 1 86 ? -3.896 9.031 -9.023 1 93.06 86 SER A CA 1
ATOM 673 C C . SER A 1 86 ? -4.336 9.914 -7.863 1 93.06 86 SER A C 1
ATOM 675 O O . SER A 1 86 ? -3.545 10.211 -6.965 1 93.06 86 SER A O 1
ATOM 677 N N . ARG A 1 87 ? -5.586 10.438 -7.988 1 94.31 87 ARG A N 1
ATOM 678 C CA . ARG A 1 87 ? -6.168 11.133 -6.844 1 94.31 87 ARG A CA 1
ATOM 679 C C . ARG A 1 87 ? -6.469 10.164 -5.707 1 94.31 87 ARG A C 1
ATOM 681 O O . ARG A 1 87 ? -6.688 8.969 -5.941 1 94.31 87 ARG A O 1
ATOM 688 N N . PRO A 1 88 ? -6.473 10.672 -4.465 1 96 88 PRO A N 1
ATOM 689 C CA . PRO A 1 88 ? -6.777 9.789 -3.332 1 96 88 PRO A CA 1
ATOM 690 C C . PRO A 1 88 ? -8.133 9.109 -3.465 1 96 88 PRO A C 1
ATOM 692 O O . PRO A 1 88 ? -8.336 8.023 -2.912 1 96 88 PRO A O 1
ATOM 695 N N . CYS A 1 89 ? -9.039 9.719 -4.234 1 97 89 CYS A N 1
ATOM 696 C CA . CYS A 1 89 ? -10.398 9.188 -4.32 1 97 89 CYS A CA 1
ATOM 697 C C . CYS A 1 89 ? -10.508 8.156 -5.438 1 97 89 CYS A C 1
ATOM 699 O O . CYS A 1 89 ? -11.539 7.488 -5.57 1 97 89 CYS A O 1
ATOM 701 N N . ASP A 1 90 ? -9.539 8.047 -6.277 1 97.56 90 ASP A N 1
ATOM 702 C CA . ASP A 1 90 ? -9.578 7.082 -7.375 1 97.56 90 ASP A CA 1
ATOM 703 C C . ASP A 1 90 ? -9.359 5.66 -6.867 1 97.56 90 ASP A C 1
ATOM 705 O O . ASP A 1 90 ? -8.523 5.426 -5.996 1 97.56 90 ASP A O 1
ATOM 709 N N . TYR A 1 91 ? -10.219 4.691 -7.379 1 98.25 91 TYR A N 1
ATOM 710 C CA . TYR A 1 91 ? -10.242 3.344 -6.82 1 98.25 91 TYR A CA 1
ATOM 711 C C . TYR A 1 91 ? -9.164 2.475 -7.461 1 98.25 91 TYR A C 1
ATOM 713 O O . TYR A 1 91 ? -8.68 2.779 -8.555 1 98.25 91 TYR A O 1
ATOM 721 N N . GLY A 1 92 ? -8.727 1.366 -6.738 1 97.75 92 GLY A N 1
ATOM 722 C CA . GLY A 1 92 ? -7.637 0.51 -7.184 1 97.75 92 GLY A CA 1
ATOM 723 C C . GLY A 1 92 ? -6.266 1.076 -6.871 1 97.75 92 GLY A C 1
ATOM 724 O O . GLY A 1 92 ? -5.281 0.74 -7.535 1 97.75 92 GLY A O 1
ATOM 725 N N . THR A 1 93 ? -6.211 1.99 -5.918 1 97.62 93 THR A N 1
ATOM 726 C CA . THR A 1 93 ? -4.969 2.646 -5.535 1 97.62 93 THR A CA 1
ATOM 727 C C . THR A 1 93 ? -4.695 2.459 -4.043 1 97.62 93 THR A C 1
ATOM 729 O O . THR A 1 93 ? -5.578 2.041 -3.293 1 97.62 93 THR A O 1
ATOM 732 N N . GLY A 1 94 ? -3.445 2.691 -3.648 1 97.5 94 GLY A N 1
ATOM 733 C CA . GLY A 1 94 ? -3.098 2.498 -2.25 1 97.5 94 GLY A CA 1
ATOM 734 C C . GLY A 1 94 ? -2.275 3.637 -1.676 1 97.5 94 GLY A C 1
ATOM 735 O O . GLY A 1 94 ? -1.849 4.531 -2.408 1 97.5 94 GLY A O 1
ATOM 736 N N . HIS A 1 95 ? -2.135 3.645 -0.368 1 98.31 95 HIS A N 1
ATOM 737 C CA . HIS A 1 95 ? -1.206 4.52 0.34 1 98.31 95 HIS A CA 1
ATOM 738 C C . HIS A 1 95 ? -0.654 3.842 1.589 1 98.31 95 HIS A C 1
ATOM 740 O O . HIS A 1 95 ? -1.122 2.77 1.977 1 98.31 95 HIS A O 1
ATOM 746 N N . LEU A 1 96 ? 0.4 4.43 2.172 1 98.38 96 LEU A N 1
ATOM 747 C CA . LEU A 1 96 ? 0.927 4.027 3.471 1 98.38 96 LEU A CA 1
ATOM 748 C C . LEU A 1 96 ? 0.694 5.117 4.512 1 98.38 96 LEU A C 1
ATOM 750 O O . LEU A 1 96 ? 0.864 6.305 4.223 1 98.38 96 LEU A O 1
ATOM 754 N N . CYS A 1 97 ? 0.317 4.68 5.664 1 98.31 97 CYS A N 1
ATOM 755 C CA . CYS A 1 97 ? 0.14 5.605 6.781 1 98.31 97 CYS A CA 1
ATOM 756 C C . CYS A 1 97 ? 1.179 5.355 7.867 1 98.31 97 CYS A C 1
ATOM 758 O O . CYS A 1 97 ? 1.313 4.23 8.352 1 98.31 97 CYS A O 1
ATOM 760 N N . LEU A 1 98 ? 1.817 6.41 8.266 1 98.31 98 LEU A N 1
ATOM 761 C CA . LEU A 1 98 ? 2.926 6.309 9.211 1 98.31 98 LEU A CA 1
ATOM 762 C C . LEU A 1 98 ? 2.68 7.184 10.438 1 98.31 98 LEU A C 1
ATOM 764 O O . LEU A 1 98 ? 2.156 8.297 10.312 1 98.31 98 LEU A O 1
ATOM 768 N N . TYR A 1 99 ? 3.105 6.691 11.555 1 97.69 99 TYR A N 1
ATOM 769 C CA . TYR A 1 99 ? 3.121 7.504 12.766 1 97.69 99 TYR A CA 1
ATOM 770 C C . TYR A 1 99 ? 4.312 8.453 12.773 1 97.69 99 TYR A C 1
ATOM 772 O O . TYR A 1 99 ? 5.422 8.062 12.391 1 97.69 99 TYR A O 1
ATOM 780 N N . VAL A 1 100 ? 4.066 9.625 13.258 1 97.69 100 VAL A N 1
ATOM 781 C CA . VAL A 1 100 ? 5.109 10.648 13.289 1 97.69 100 VAL A CA 1
ATOM 782 C C . VAL A 1 100 ? 5.121 11.328 14.656 1 97.69 100 VAL A C 1
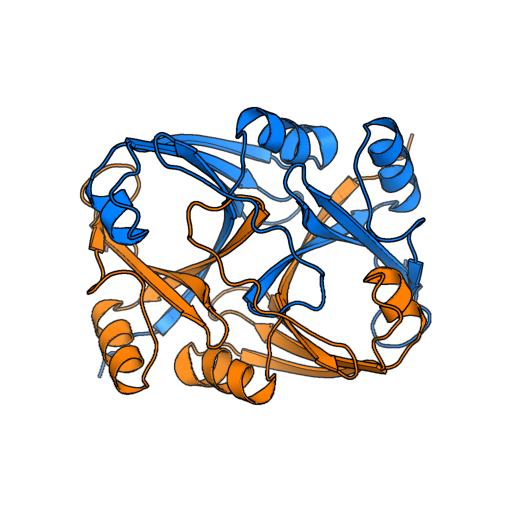ATOM 784 O O . VAL A 1 100 ? 4.066 11.555 15.258 1 97.69 100 VAL A O 1
ATOM 787 N N . GLU A 1 101 ? 6.273 11.633 15.156 1 96.88 101 GLU A N 1
ATOM 788 C CA . GLU A 1 101 ? 6.477 12.586 16.234 1 96.88 101 GLU A CA 1
ATOM 789 C C . GLU A 1 101 ? 6.832 13.969 15.695 1 96.88 101 GLU A C 1
ATOM 791 O O . GLU A 1 101 ? 7.66 14.094 14.789 1 96.88 101 GLU A O 1
ATOM 796 N N . GLU A 1 102 ? 6.152 15 16.266 1 96.5 102 GLU A N 1
ATOM 797 C CA . GLU A 1 102 ? 6.395 16.375 15.875 1 96.5 102 GLU A CA 1
ATOM 798 C C . GLU A 1 102 ? 6.168 16.578 14.383 1 96.5 102 GLU A C 1
ATOM 800 O O . GLU A 1 102 ? 7.074 17.016 13.664 1 96.5 102 GLU A O 1
ATOM 805 N N . LEU A 1 103 ? 4.953 16.375 13.938 1 97.38 103 LEU A N 1
ATOM 806 C CA . LEU A 1 103 ? 4.59 16.391 12.531 1 97.38 103 LEU A CA 1
ATOM 807 C C . LEU A 1 103 ? 4.855 17.766 11.914 1 97.38 103 LEU A C 1
ATOM 809 O O . LEU A 1 103 ? 5.336 17.859 10.781 1 97.38 103 LEU A O 1
ATOM 813 N N . ASP A 1 104 ? 4.574 18.828 12.68 1 96.81 104 ASP A N 1
ATOM 814 C CA . ASP A 1 104 ? 4.789 20.172 12.148 1 96.81 104 ASP A CA 1
ATOM 815 C C . ASP A 1 104 ? 6.258 20.391 11.805 1 96.81 104 ASP A C 1
ATOM 817 O O . ASP A 1 104 ? 6.574 21.016 10.781 1 96.81 104 ASP A O 1
ATOM 821 N N . LEU A 1 105 ? 7.105 19.938 12.602 1 97.19 105 LEU A N 1
ATOM 822 C CA . LEU A 1 105 ? 8.531 20.078 12.352 1 97.19 105 LEU A CA 1
ATOM 823 C C . LEU A 1 105 ? 8.953 19.25 11.141 1 97.19 105 LEU A C 1
ATOM 825 O O . LEU A 1 105 ? 9.703 19.719 10.281 1 97.19 105 LEU A O 1
ATOM 829 N N . LEU A 1 106 ? 8.484 18 11.117 1 97.25 106 LEU A N 1
ATOM 830 C CA . LEU A 1 106 ? 8.805 17.156 9.969 1 97.25 106 LEU A CA 1
ATOM 831 C C . LEU A 1 106 ? 8.281 17.781 8.68 1 97.25 106 LEU A C 1
ATOM 833 O O . LEU A 1 106 ? 8.977 17.766 7.656 1 97.25 106 LEU A O 1
ATOM 837 N N . TYR A 1 107 ? 7.117 18.281 8.75 1 97.25 107 TYR A N 1
ATOM 838 C CA . TYR A 1 107 ? 6.504 18.938 7.602 1 97.25 107 TYR A CA 1
ATOM 839 C C . TYR A 1 107 ? 7.391 20.062 7.082 1 97.25 107 TYR A C 1
ATOM 841 O O . TYR A 1 107 ? 7.676 20.141 5.887 1 97.25 107 TYR A O 1
ATOM 849 N N . ARG A 1 108 ? 7.785 20.938 7.934 1 96.94 108 ARG A N 1
ATOM 850 C CA . ARG A 1 108 ? 8.641 22.047 7.547 1 96.94 108 ARG A CA 1
ATOM 851 C C . ARG A 1 108 ? 9.945 21.562 6.938 1 96.94 108 ARG A C 1
ATOM 853 O O . ARG A 1 108 ? 10.414 22.109 5.934 1 96.94 108 ARG A O 1
ATOM 860 N N . GLU A 1 109 ? 10.469 20.594 7.547 1 96.88 109 GLU A N 1
ATOM 861 C CA . GLU A 1 109 ? 11.711 20.016 7.031 1 96.88 109 GLU A CA 1
ATOM 862 C C . GLU A 1 109 ? 11.516 19.453 5.621 1 96.88 109 GLU A C 1
ATOM 864 O O . GLU A 1 109 ? 12.336 19.688 4.738 1 96.88 109 GLU A O 1
ATOM 869 N N . LEU A 1 110 ? 10.492 18.688 5.434 1 97.5 110 LEU A N 1
ATOM 870 C CA . LEU A 1 110 ? 10.219 18.078 4.137 1 97.5 110 LEU A CA 1
ATOM 871 C C . LEU A 1 110 ? 9.922 19.141 3.084 1 97.5 110 LEU A C 1
ATOM 873 O O . LEU A 1 110 ? 10.289 18.984 1.917 1 97.5 110 LEU A O 1
ATOM 877 N N . CYS A 1 111 ? 9.273 20.234 3.5 1 96.81 111 CYS A N 1
ATOM 878 C CA . CYS A 1 111 ? 9.031 21.344 2.594 1 96.81 111 CYS A CA 1
ATOM 879 C C . CYS A 1 111 ? 10.336 21.922 2.072 1 96.81 111 CYS A C 1
ATOM 881 O O . CYS A 1 111 ? 10.477 22.188 0.875 1 96.81 111 CYS A O 1
ATOM 883 N N . THR A 1 112 ? 11.297 22.078 2.951 1 96.62 112 THR A N 1
ATOM 884 C CA . THR A 1 112 ? 12.578 22.656 2.578 1 96.62 112 THR A CA 1
ATOM 885 C C . THR A 1 112 ? 13.32 21.734 1.602 1 96.62 112 THR A C 1
ATOM 887 O O . THR A 1 112 ? 14.172 22.203 0.835 1 96.62 112 THR A O 1
ATOM 890 N N . LYS A 1 113 ? 12.961 20.484 1.647 1 96.88 113 LYS A N 1
ATOM 891 C CA . LYS A 1 113 ? 13.617 19.516 0.781 1 96.88 113 LYS A CA 1
ATOM 892 C C . LYS A 1 113 ? 12.852 19.344 -0.529 1 96.88 113 LYS A C 1
ATOM 894 O O . LYS A 1 113 ? 13.211 18.5 -1.356 1 96.88 113 LYS A O 1
ATOM 899 N N . GLY A 1 114 ? 11.734 20.031 -0.68 1 96.69 114 GLY A N 1
ATOM 900 C CA . GLY A 1 114 ? 11 20.047 -1.938 1 96.69 114 GLY A CA 1
ATOM 901 C C . GLY A 1 114 ? 9.938 18.969 -2.023 1 96.69 114 GLY A C 1
ATOM 902 O O . GLY A 1 114 ? 9.43 18.688 -3.107 1 96.69 114 GLY A O 1
ATOM 903 N N . VAL A 1 115 ? 9.641 18.328 -0.913 1 97.25 115 VAL A N 1
ATOM 904 C CA . VAL A 1 115 ? 8.594 17.312 -0.896 1 97.25 115 VAL A CA 1
ATOM 905 C C . VAL A 1 115 ? 7.23 17.969 -1.118 1 97.25 115 VAL A C 1
ATOM 907 O O . VAL A 1 115 ? 6.957 19.047 -0.578 1 97.25 115 VAL A O 1
ATOM 910 N N . LYS A 1 116 ? 6.426 17.297 -1.925 1 95.94 116 LYS A N 1
ATOM 911 C CA . LYS A 1 116 ? 5.09 17.797 -2.23 1 95.94 116 LYS A CA 1
ATOM 912 C C . LYS A 1 116 ? 4.051 17.203 -1.277 1 95.94 116 LYS A C 1
ATOM 914 O O . LYS A 1 116 ? 4.207 16.094 -0.791 1 95.94 116 LYS A O 1
ATOM 919 N N . PHE A 1 117 ? 2.994 17.938 -1.042 1 95.69 117 PHE A N 1
ATOM 920 C CA . PHE A 1 117 ? 1.89 17.547 -0.168 1 95.69 117 PHE A CA 1
ATOM 921 C C . PHE A 1 117 ? 0.549 17.812 -0.84 1 95.69 117 PHE A C 1
ATOM 923 O O . PHE A 1 117 ? 0.468 18.609 -1.778 1 95.69 117 PHE A O 1
ATOM 930 N N . ARG A 1 118 ? -0.47 17.094 -0.398 1 91.06 118 ARG A N 1
ATOM 931 C CA . ARG A 1 118 ? -1.798 17.328 -0.958 1 91.06 118 ARG A CA 1
ATOM 932 C C . ARG A 1 118 ? -2.473 18.516 -0.296 1 91.06 118 ARG A C 1
ATOM 934 O O . ARG A 1 118 ? -3.143 19.312 -0.965 1 91.06 118 ARG A O 1
ATOM 941 N N . SER A 1 119 ? -2.381 18.609 1.01 1 86 119 SER A N 1
ATOM 942 C CA . SER A 1 119 ? -2.887 19.766 1.729 1 86 119 SER A CA 1
ATOM 943 C C . SER A 1 119 ? -1.771 20.766 2.016 1 86 119 SER A C 1
ATOM 945 O O . SER A 1 119 ? -0.59 20.422 1.976 1 86 119 SER A O 1
ATOM 947 N N . GLU A 1 120 ? -2.121 22.016 2.32 1 84.38 120 GLU A N 1
ATOM 948 C CA . GLU A 1 120 ? -1.171 23.109 2.525 1 84.38 120 GLU A CA 1
ATOM 949 C C . GLU A 1 120 ? -0.381 22.906 3.816 1 84.38 120 GLU A C 1
ATOM 951 O O . GLU A 1 120 ? 0.779 23.312 3.908 1 84.38 120 GLU A O 1
ATOM 956 N N . ALA A 1 121 ? -1.007 22.406 4.812 1 91.94 121 ALA A N 1
ATOM 957 C CA . ALA A 1 121 ? -0.406 22.141 6.117 1 91.94 121 ALA A CA 1
ATOM 958 C C . ALA A 1 121 ? -1.083 20.953 6.801 1 91.94 121 ALA A C 1
ATOM 960 O O . ALA A 1 121 ? -2.129 20.484 6.348 1 91.94 121 ALA A O 1
ATOM 961 N N . PRO A 1 122 ? -0.342 20.391 7.832 1 94.88 122 PRO A N 1
ATOM 962 C CA . PRO A 1 122 ? -1.021 19.344 8.602 1 94.88 122 PRO A CA 1
ATOM 963 C C . PRO A 1 122 ? -2.385 19.797 9.125 1 94.88 122 PRO A C 1
ATOM 965 O O . PRO A 1 122 ? -2.541 20.938 9.555 1 94.88 122 PRO A O 1
ATOM 968 N N . VAL A 1 123 ? -3.311 18.891 9.016 1 92.81 123 VAL A N 1
ATOM 969 C CA . VAL A 1 123 ? -4.684 19.188 9.398 1 92.81 123 VAL A CA 1
ATOM 970 C C . VAL A 1 123 ? -4.992 18.578 10.766 1 92.81 123 VAL A C 1
ATOM 972 O O . VAL A 1 123 ? -4.668 17.406 11.016 1 92.81 123 VAL A O 1
ATOM 975 N N . ASN A 1 124 ? -5.59 19.344 11.641 1 91.75 124 ASN A N 1
ATOM 976 C CA . ASN A 1 124 ? -6.008 18.859 12.953 1 91.75 124 ASN A CA 1
ATOM 977 C C . ASN A 1 124 ? -7.285 18.031 12.867 1 91.75 124 ASN A C 1
ATOM 979 O O . ASN A 1 124 ? -8.242 18.422 12.203 1 91.75 124 ASN A O 1
ATOM 983 N N . VAL A 1 125 ? -7.25 16.875 13.477 1 90.38 125 VAL A N 1
ATOM 984 C CA . VAL A 1 125 ? -8.445 16.047 13.578 1 90.38 125 VAL A CA 1
ATOM 985 C C . VAL A 1 125 ? -9.312 16.547 14.734 1 90.38 125 VAL A C 1
ATOM 987 O O . VAL A 1 125 ? -8.883 16.547 15.891 1 90.38 125 VAL A O 1
ATOM 990 N N . THR A 1 126 ? -10.492 16.891 14.422 1 88.38 126 THR A N 1
ATOM 991 C CA . THR A 1 126 ? -11.273 17.625 15.414 1 88.38 126 THR A CA 1
ATOM 992 C C . THR A 1 126 ? -12.406 16.75 15.945 1 88.38 126 THR A C 1
ATOM 994 O O . THR A 1 126 ? -13.117 17.141 16.875 1 88.38 126 THR A O 1
ATOM 997 N N . SER A 1 127 ? -12.602 15.594 15.336 1 81.25 127 SER A N 1
ATOM 998 C CA . SER A 1 127 ? -13.68 14.719 15.789 1 81.25 127 SER A CA 1
ATOM 999 C C . SER A 1 127 ? -13.344 13.25 15.539 1 81.25 127 SER A C 1
ATOM 1001 O O . SER A 1 127 ? -12.352 12.938 14.883 1 81.25 127 SER A O 1
ATOM 1003 N N . GLY A 1 128 ? -14.109 12.43 16.203 1 75.31 128 GLY A N 1
ATOM 1004 C CA . GLY A 1 128 ? -13.969 11 15.992 1 75.31 128 GLY A CA 1
ATOM 1005 C C . GLY A 1 128 ? -12.883 10.375 16.844 1 75.31 128 GLY A C 1
ATOM 1006 O O . GLY A 1 128 ? -12.445 10.969 17.844 1 75.31 128 GLY A O 1
ATOM 1007 N N . ARG A 1 129 ? -12.523 9.156 16.469 1 74.75 129 ARG A N 1
ATOM 1008 C CA . ARG A 1 129 ? -11.609 8.336 17.266 1 74.75 129 ARG A CA 1
ATOM 1009 C C . ARG A 1 129 ? -10.203 8.938 17.281 1 74.75 129 ARG A C 1
ATOM 1011 O O . ARG A 1 129 ? -9.469 8.773 18.25 1 74.75 129 ARG A O 1
ATOM 1018 N N . ASN A 1 130 ? -9.883 9.68 16.281 1 81.19 130 ASN A N 1
ATOM 1019 C CA . ASN A 1 130 ? -8.539 10.234 16.172 1 81.19 130 ASN A CA 1
ATOM 1020 C C . ASN A 1 130 ? -8.5 11.703 16.578 1 81.19 130 ASN A C 1
ATOM 1022 O O . ASN A 1 130 ? -7.562 12.422 16.234 1 81.19 130 ASN A O 1
ATOM 1026 N N . LYS A 1 131 ? -9.477 12.094 17.297 1 86.25 131 LYS A N 1
ATOM 1027 C CA . LYS A 1 131 ? -9.523 13.492 17.734 1 86.25 131 LYS A CA 1
ATOM 1028 C C . LYS A 1 131 ? -8.227 13.891 18.422 1 86.25 131 LYS A C 1
ATOM 1030 O O . LYS A 1 131 ? -7.719 13.156 19.281 1 86.25 131 LYS A O 1
ATOM 1035 N N . GLY A 1 132 ? -7.742 15.031 18 1 91.19 132 GLY A N 1
ATOM 1036 C CA . GLY A 1 132 ? -6.508 15.531 18.578 1 91.19 132 GLY A CA 1
ATOM 1037 C C . GLY A 1 132 ? -5.277 15.18 17.766 1 91.19 132 GLY A C 1
ATOM 1038 O O . GLY A 1 132 ? -4.199 15.734 17.984 1 91.19 132 GLY A O 1
ATOM 1039 N N . ALA A 1 133 ? -5.43 14.352 16.828 1 94.19 133 ALA A N 1
ATOM 1040 C CA . ALA A 1 133 ? -4.328 13.992 15.945 1 94.19 133 ALA A CA 1
ATOM 1041 C C . ALA A 1 133 ? -4.109 15.07 14.883 1 94.19 133 ALA A C 1
ATOM 1043 O O . ALA A 1 133 ? -4.961 15.938 14.68 1 94.19 133 ALA A O 1
ATOM 1044 N N . LYS A 1 134 ? -2.971 15.094 14.32 1 95.56 134 LYS A N 1
ATOM 1045 C CA . LYS A 1 134 ? -2.643 15.852 13.117 1 95.56 134 LYS A CA 1
ATOM 1046 C C . LYS A 1 134 ? -2.297 14.914 11.961 1 95.56 134 LYS A C 1
ATOM 1048 O O . LYS A 1 134 ? -1.599 13.914 12.148 1 95.56 134 LYS A O 1
ATOM 1053 N N . ILE A 1 135 ? -2.799 15.266 10.828 1 96.5 135 ILE A N 1
ATOM 1054 C CA . ILE A 1 135 ? -2.609 14.375 9.688 1 96.5 135 ILE A CA 1
ATOM 1055 C C . ILE A 1 135 ? -2.256 15.188 8.445 1 96.5 135 ILE A C 1
ATOM 1057 O O . ILE A 1 135 ? -2.752 16.297 8.266 1 96.5 135 ILE A O 1
ATOM 1061 N N . ILE A 1 136 ? -1.431 14.656 7.582 1 97.06 136 ILE A N 1
ATOM 1062 C CA . ILE A 1 136 ? -1.172 15.266 6.281 1 97.06 136 ILE A CA 1
ATOM 1063 C C . ILE A 1 136 ? -0.817 14.18 5.266 1 97.06 136 ILE A C 1
ATOM 1065 O O . ILE A 1 136 ? -0.195 13.172 5.617 1 97.06 136 ILE A O 1
ATOM 1069 N N . TYR A 1 137 ? -1.262 14.344 4.043 1 97.06 137 TYR A N 1
ATOM 1070 C CA . TYR A 1 137 ? -0.854 13.5 2.928 1 97.06 137 TYR A CA 1
ATOM 1071 C C . TYR A 1 137 ? 0.365 14.078 2.219 1 97.06 137 TYR A C 1
ATOM 1073 O O . TYR A 1 137 ? 0.307 15.188 1.682 1 97.06 137 TYR A O 1
ATOM 1081 N N . CYS A 1 138 ? 1.377 13.312 2.223 1 96.75 138 CYS A N 1
ATOM 1082 C CA . CYS A 1 138 ? 2.619 13.578 1.507 1 96.75 138 CYS A CA 1
ATOM 1083 C C . CYS A 1 138 ? 2.725 12.719 0.255 1 96.75 138 CYS A C 1
ATOM 1085 O O . CYS A 1 138 ? 2.148 11.633 0.194 1 96.75 138 CYS A O 1
ATOM 1087 N N . LEU A 1 139 ? 3.445 13.25 -0.742 1 97.44 139 LEU A N 1
ATOM 1088 C CA . LEU A 1 139 ? 3.688 12.477 -1.953 1 97.44 139 LEU A CA 1
ATOM 1089 C C . LEU A 1 139 ? 5.152 12.07 -2.055 1 97.44 139 LEU A C 1
ATOM 1091 O O . LEU A 1 139 ? 6.047 12.898 -1.866 1 97.44 139 LEU A O 1
ATOM 1095 N N . ASP A 1 140 ? 5.383 10.773 -2.371 1 98.19 140 ASP A N 1
ATOM 1096 C CA . ASP A 1 140 ? 6.754 10.391 -2.688 1 98.19 140 ASP A CA 1
ATOM 1097 C C . ASP A 1 140 ? 7.164 10.906 -4.066 1 98.19 140 ASP A C 1
ATOM 1099 O O . ASP A 1 140 ? 6.375 11.562 -4.746 1 98.19 140 ASP A O 1
ATOM 1103 N N . PRO A 1 141 ? 8.375 10.688 -4.555 1 98 141 PRO A N 1
ATOM 1104 C CA . PRO A 1 141 ? 8.875 11.281 -5.793 1 98 141 PRO A CA 1
ATOM 1105 C C . PRO A 1 141 ? 7.996 10.961 -7 1 98 141 PRO A C 1
ATOM 1107 O O . PRO A 1 141 ? 7.996 11.695 -7.988 1 98 141 PRO A O 1
ATOM 1110 N N . ASP A 1 142 ? 7.246 9.844 -6.957 1 98.19 142 ASP A N 1
ATOM 1111 C CA . ASP A 1 142 ? 6.473 9.391 -8.109 1 98.19 142 ASP A CA 1
ATOM 1112 C C . ASP A 1 142 ? 4.977 9.594 -7.879 1 98.19 142 ASP A C 1
ATOM 1114 O O . ASP A 1 142 ? 4.152 9.102 -8.656 1 98.19 142 ASP A O 1
ATOM 1118 N N . GLY A 1 143 ? 4.668 10.227 -6.773 1 96.88 143 GLY A N 1
ATOM 1119 C CA . GLY A 1 143 ? 3.279 10.586 -6.531 1 96.88 143 GLY A CA 1
ATOM 1120 C C . GLY A 1 143 ? 2.547 9.578 -5.66 1 96.88 143 GLY A C 1
ATOM 1121 O O . GLY A 1 143 ? 1.349 9.727 -5.406 1 96.88 143 GLY A O 1
ATOM 1122 N N . TYR A 1 144 ? 3.141 8.555 -5.254 1 97.88 144 TYR A N 1
ATOM 1123 C CA . TYR A 1 144 ? 2.518 7.641 -4.309 1 97.88 144 TYR A CA 1
ATOM 1124 C C . TYR A 1 144 ? 2.258 8.328 -2.973 1 97.88 144 TYR A C 1
ATOM 1126 O O . TYR A 1 144 ? 3.115 9.055 -2.465 1 97.88 144 TYR A O 1
ATOM 1134 N N . ILE A 1 145 ? 1.135 8.117 -2.396 1 97.81 145 ILE A N 1
ATOM 1135 C CA . ILE A 1 145 ? 0.702 8.875 -1.223 1 97.81 145 ILE A CA 1
ATOM 1136 C C . ILE A 1 145 ? 1.268 8.227 0.041 1 97.81 145 ILE A C 1
ATOM 1138 O O . ILE A 1 145 ? 1.152 7.016 0.232 1 97.81 145 ILE A O 1
ATOM 1142 N N . ILE A 1 146 ? 1.892 8.984 0.858 1 98.38 146 ILE A N 1
ATOM 1143 C CA . ILE A 1 146 ? 2.309 8.648 2.215 1 98.38 146 ILE A CA 1
ATOM 1144 C C . ILE A 1 146 ? 1.552 9.516 3.219 1 98.38 146 ILE A C 1
ATOM 1146 O O . ILE A 1 146 ? 1.717 10.734 3.24 1 98.38 146 ILE A O 1
ATOM 1150 N N . GLU A 1 147 ? 0.764 8.883 3.988 1 98.12 147 GLU A N 1
ATOM 1151 C CA . GLU A 1 147 ? 0.025 9.57 5.043 1 98.12 147 GLU A CA 1
ATOM 1152 C C . GLU A 1 147 ? 0.839 9.641 6.332 1 98.12 147 GLU A C 1
ATOM 1154 O O . GLU A 1 147 ? 1.407 8.641 6.77 1 98.12 147 GLU A O 1
ATOM 1159 N N . LEU A 1 148 ? 1.005 10.828 6.867 1 97.81 148 LEU A N 1
ATOM 1160 C CA . LEU A 1 148 ? 1.696 11.062 8.133 1 97.81 148 LEU A CA 1
ATOM 1161 C C . LEU A 1 148 ? 0.711 11.453 9.227 1 97.81 148 LEU A C 1
ATOM 1163 O O . LEU A 1 148 ? -0.093 12.375 9.039 1 97.81 148 LEU A O 1
ATOM 1167 N N . VAL A 1 149 ? 0.777 10.773 10.328 1 96.94 149 VAL A N 1
ATOM 1168 C CA . VAL A 1 149 ? -0.166 11.008 11.422 1 96.94 149 VAL A CA 1
ATOM 1169 C C . VAL A 1 149 ? 0.595 11.219 12.727 1 96.94 149 VAL A C 1
ATOM 1171 O O . VAL A 1 149 ? 1.426 10.391 13.109 1 96.94 149 VAL A O 1
ATOM 1174 N N . GLU A 1 150 ? 0.385 12.289 13.352 1 97.19 150 GLU A N 1
ATOM 1175 C CA . GLU A 1 150 ? 0.767 12.5 14.75 1 97.19 150 GLU A CA 1
ATOM 1176 C C . GLU A 1 150 ? -0.41 12.242 15.688 1 97.19 150 GLU A C 1
ATOM 1178 O O . GLU A 1 150 ? -1.354 13.039 15.734 1 97.19 150 GLU A O 1
ATOM 1183 N N . PRO A 1 151 ? -0.358 11.125 16.359 1 94.25 151 PRO A N 1
ATOM 1184 C CA . PRO A 1 151 ? -1.489 10.836 17.25 1 94.25 151 PRO A CA 1
ATOM 1185 C C . PRO A 1 151 ? -1.675 11.906 18.328 1 94.25 151 PRO A C 1
ATOM 1187 O O . PRO A 1 151 ? -0.754 12.68 18.594 1 94.25 151 PRO A O 1
ATOM 1190 N N . ALA A 1 152 ? -2.93 11.938 18.859 1 89.06 152 ALA A N 1
ATOM 1191 C CA . ALA A 1 152 ? -3.227 12.875 19.938 1 89.06 152 ALA A CA 1
ATOM 1192 C C . ALA A 1 152 ? -2.318 12.641 21.141 1 89.06 152 ALA A C 1
ATOM 1194 O O . ALA A 1 152 ? -1.922 11.508 21.406 1 89.06 152 ALA A O 1
ATOM 1195 N N . ASN A 1 153 ? -1.513 13.664 21.688 1 73.44 153 ASN A N 1
ATOM 1196 C CA . ASN A 1 153 ? -0.667 13.57 22.875 1 73.44 153 ASN A CA 1
ATOM 1197 C C . ASN A 1 153 ? -1.413 12.938 24.047 1 73.44 153 ASN A C 1
ATOM 1199 O O . ASN A 1 153 ? -2.471 13.422 24.453 1 73.44 153 ASN A O 1
ATOM 1203 N N . ASN A 1 154 ? -1.812 11.625 24.094 1 54.09 154 ASN A N 1
ATOM 1204 C CA . ASN A 1 154 ? -2.41 11.133 25.328 1 54.09 154 ASN A CA 1
ATOM 1205 C C . ASN A 1 154 ? -1.545 11.469 26.547 1 54.09 154 ASN A C 1
ATOM 1207 O O . ASN A 1 154 ? -0.486 10.867 26.734 1 54.09 154 ASN A O 1
ATOM 1211 N N . SER A 1 155 ? -1.075 12.578 26.906 1 38.88 155 SER A N 1
ATOM 1212 C CA . SER A 1 155 ? -0.564 12.859 28.25 1 38.88 155 SER A CA 1
ATOM 1213 C C . SER A 1 155 ? -1.339 12.094 29.312 1 38.88 155 SER A C 1
ATOM 1215 O O . SER A 1 155 ? -0.906 12.008 30.469 1 38.88 155 SER A O 1
ATOM 1217 N N . GLY A 1 156 ? -2.723 11.734 29.375 1 33.59 156 GLY A N 1
ATOM 1218 C CA . GLY A 1 156 ? -3.078 11.031 30.594 1 33.59 156 GLY A CA 1
ATOM 1219 C C . GLY A 1 156 ? -2.465 9.641 30.672 1 33.59 156 GLY A C 1
ATOM 1220 O O . GLY A 1 156 ? -3.154 8.641 30.484 1 33.59 156 GLY A O 1
ATOM 1221 N N . ARG A 1 157 ? -1.398 9.352 30.094 1 26.92 157 ARG A N 1
ATOM 1222 C CA . ARG A 1 157 ? -0.845 8.195 30.797 1 26.92 157 ARG A CA 1
ATOM 1223 C C . ARG A 1 157 ? -0.25 8.609 32.125 1 26.92 157 ARG A C 1
ATOM 1225 O O . ARG A 1 157 ? 0.288 9.711 32.281 1 26.92 157 ARG A O 1
ATOM 1232 N N . MET B 1 1 ? 17.906 19.516 19.531 1 55.09 1 MET B N 1
ATOM 1233 C CA . MET B 1 1 ? 16.625 20.078 19.094 1 55.09 1 MET B CA 1
ATOM 1234 C C . MET B 1 1 ? 15.695 18.984 18.578 1 55.09 1 MET B C 1
ATOM 1236 O O . MET B 1 1 ? 16.156 17.969 18.047 1 55.09 1 MET B O 1
ATOM 1240 N N . SER B 1 2 ? 14.406 19.062 18.938 1 71.94 2 SER B N 1
ATOM 1241 C CA . SER B 1 2 ? 13.5 17.969 18.594 1 71.94 2 SER B CA 1
ATOM 1242 C C . SER B 1 2 ? 13.266 17.906 17.078 1 71.94 2 SER B C 1
ATOM 1244 O O . SER B 1 2 ? 13.18 18.922 16.406 1 71.94 2 SER B O 1
ATOM 1246 N N . THR B 1 3 ? 13.609 16.859 16.391 1 87.31 3 THR B N 1
ATOM 1247 C CA . THR B 1 3 ? 13.359 16.703 14.953 1 87.31 3 THR B CA 1
ATOM 1248 C C . THR B 1 3 ? 12.141 15.812 14.711 1 87.31 3 THR B C 1
ATOM 1250 O O . THR B 1 3 ? 11.828 14.945 15.531 1 87.31 3 THR B O 1
ATOM 1253 N N . GLY B 1 4 ? 11.266 16.297 13.773 1 95.62 4 GLY B N 1
ATOM 1254 C CA . GLY B 1 4 ? 10.188 15.406 13.359 1 95.62 4 GLY B CA 1
ATOM 1255 C C . GLY B 1 4 ? 10.688 14.086 12.797 1 95.62 4 GLY B C 1
ATOM 1256 O O . GLY B 1 4 ? 11.672 14.055 12.062 1 95.62 4 GLY B O 1
ATOM 1257 N N . LYS B 1 5 ? 10.047 13.039 13.242 1 97 5 LYS B N 1
ATOM 1258 C CA . LYS B 1 5 ? 10.539 11.75 12.758 1 97 5 LYS B CA 1
ATOM 1259 C C . LYS B 1 5 ? 9.406 10.727 12.68 1 97 5 LYS B C 1
ATOM 1261 O O . LYS B 1 5 ? 8.469 10.773 13.477 1 97 5 LYS B O 1
ATOM 1266 N N . ILE B 1 6 ? 9.531 9.828 11.758 1 97.62 6 ILE B N 1
ATOM 1267 C CA . ILE B 1 6 ? 8.633 8.68 11.672 1 97.62 6 ILE B CA 1
ATOM 1268 C C . ILE B 1 6 ? 8.914 7.719 12.828 1 97.62 6 ILE B C 1
ATOM 1270 O O . ILE B 1 6 ? 10.07 7.457 13.164 1 97.62 6 ILE B O 1
ATOM 1274 N N . THR B 1 7 ? 7.828 7.156 13.383 1 97.25 7 THR B N 1
ATOM 1275 C CA . THR B 1 7 ? 8.031 6.328 14.562 1 97.25 7 THR B CA 1
ATOM 1276 C C . THR B 1 7 ? 7.32 4.988 14.414 1 97.25 7 THR B C 1
ATOM 1278 O O . THR B 1 7 ? 7.383 4.141 15.305 1 97.25 7 THR B O 1
ATOM 1281 N N . GLY B 1 8 ? 6.68 4.805 13.305 1 97.25 8 GLY B N 1
ATOM 1282 C CA . GLY B 1 8 ? 6 3.525 13.172 1 97.25 8 GLY B CA 1
ATOM 1283 C C . GLY B 1 8 ? 5.109 3.455 11.945 1 97.25 8 GLY B C 1
ATOM 1284 O O . GLY B 1 8 ? 4.949 4.445 11.227 1 97.25 8 GLY B O 1
ATOM 1285 N N . PHE B 1 9 ? 4.648 2.234 11.656 1 97.62 9 PHE B N 1
ATOM 1286 C CA . PHE B 1 9 ? 3.658 1.929 10.633 1 97.62 9 PHE B CA 1
ATOM 1287 C C . PHE B 1 9 ? 2.258 1.883 11.227 1 97.62 9 PHE B C 1
ATOM 1289 O O . PHE B 1 9 ? 2.035 1.234 12.258 1 97.62 9 PHE B O 1
ATOM 1296 N N . TYR B 1 10 ? 1.33 2.611 10.664 1 96.06 10 TYR B N 1
ATOM 1297 C CA . TYR B 1 10 ? -0.042 2.598 11.156 1 96.06 10 TYR B CA 1
ATOM 1298 C C . TYR B 1 10 ? -0.908 1.649 10.336 1 96.06 10 TYR B C 1
ATOM 1300 O O . TYR B 1 10 ? -1.393 0.639 10.852 1 96.06 10 TYR B O 1
ATOM 1308 N N . HIS B 1 11 ? -1.025 1.86 9.055 1 98 11 HIS B N 1
ATOM 1309 C CA . HIS B 1 11 ? -1.825 0.991 8.195 1 98 11 HIS B CA 1
ATOM 1310 C C . HIS B 1 11 ? -1.466 1.183 6.727 1 98 11 HIS B C 1
ATOM 1312 O O . HIS B 1 11 ? -0.765 2.133 6.375 1 98 11 HIS B O 1
ATOM 1318 N N . ALA B 1 12 ? -1.862 0.196 5.91 1 98.44 12 ALA B N 1
ATOM 1319 C CA . ALA B 1 12 ? -1.936 0.376 4.461 1 98.44 12 ALA B CA 1
ATOM 1320 C C . ALA B 1 12 ? -3.357 0.712 4.023 1 98.44 12 ALA B C 1
ATOM 1322 O O . ALA B 1 12 ? -4.312 0.041 4.422 1 98.44 12 ALA B O 1
ATOM 1323 N N . GLY B 1 13 ? -3.492 1.722 3.246 1 98.5 13 GLY B N 1
ATOM 1324 C CA . GLY B 1 13 ? -4.801 2.094 2.732 1 98.5 13 GLY B CA 1
ATOM 1325 C C . GLY B 1 13 ? -5.031 1.641 1.303 1 98.5 13 GLY B C 1
ATOM 1326 O O . GLY B 1 13 ? -4.105 1.655 0.486 1 98.5 13 GLY B O 1
ATOM 1327 N N . ILE B 1 14 ? -6.242 1.273 1.009 1 98.75 14 ILE B N 1
ATOM 1328 C CA . ILE B 1 14 ? -6.664 0.938 -0.345 1 98.75 14 ILE B CA 1
ATOM 1329 C C . ILE B 1 14 ? -7.996 1.621 -0.654 1 98.75 14 ILE B C 1
ATOM 1331 O O . ILE B 1 14 ? -8.977 1.433 0.066 1 98.75 14 ILE B O 1
ATOM 1335 N N . THR B 1 15 ? -7.965 2.445 -1.695 1 98.69 15 THR B N 1
ATOM 1336 C CA . THR B 1 15 ? -9.211 3.059 -2.139 1 98.69 15 THR B CA 1
ATOM 1337 C C . THR B 1 15 ? -9.984 2.113 -3.055 1 98.69 15 THR B C 1
ATOM 1339 O O . THR B 1 15 ? -9.43 1.592 -4.027 1 98.69 15 THR B O 1
ATOM 1342 N N . VAL B 1 16 ? -11.234 1.927 -2.752 1 98.81 16 VAL B N 1
ATOM 1343 C CA . VAL B 1 16 ? -12.016 0.906 -3.436 1 98.81 16 VAL B CA 1
ATOM 1344 C C . VAL B 1 16 ? -13.258 1.542 -4.062 1 98.81 16 VAL B C 1
ATOM 1346 O O . VAL B 1 16 ? -13.656 2.646 -3.682 1 98.81 16 VAL B O 1
ATOM 1349 N N . LYS B 1 17 ? -13.844 0.896 -5.031 1 98.56 17 LYS B N 1
ATOM 1350 C CA . LYS B 1 17 ? -15.039 1.372 -5.73 1 98.56 17 LYS B CA 1
ATOM 1351 C C . LYS B 1 17 ? -16.297 1.112 -4.906 1 98.56 17 LYS B C 1
ATOM 1353 O O . LYS B 1 17 ? -17.172 1.971 -4.824 1 98.56 17 LYS B O 1
ATOM 1358 N N . ASN B 1 18 ? -16.406 -0.057 -4.371 1 98.62 18 ASN B N 1
ATOM 1359 C CA . ASN B 1 18 ? -17.516 -0.526 -3.555 1 98.62 18 ASN B CA 1
ATOM 1360 C C . ASN B 1 18 ? -17.031 -1.238 -2.295 1 98.62 18 ASN B C 1
ATOM 1362 O O . ASN B 1 18 ? -16.469 -2.324 -2.375 1 98.62 18 ASN B O 1
ATOM 1366 N N . LEU B 1 19 ? -17.312 -0.625 -1.117 1 98.75 19 LEU B N 1
ATOM 1367 C CA . LEU B 1 19 ? -16.766 -1.106 0.146 1 98.75 19 LEU B CA 1
ATOM 1368 C C . LEU B 1 19 ? -17.266 -2.514 0.453 1 98.75 19 LEU B C 1
ATOM 1370 O O . LEU B 1 19 ? -16.484 -3.375 0.873 1 98.75 19 LEU B O 1
ATOM 1374 N N . GLU B 1 20 ? -18.516 -2.764 0.247 1 98.5 20 GLU B N 1
ATOM 1375 C CA . GLU B 1 20 ? -19.094 -4.074 0.538 1 98.5 20 GLU B CA 1
ATOM 1376 C C . GLU B 1 20 ? -18.438 -5.164 -0.302 1 98.5 20 GLU B C 1
ATOM 1378 O O . GLU B 1 20 ? -18.109 -6.238 0.21 1 98.5 20 GLU B O 1
ATOM 1383 N N . GLU B 1 21 ? -18.281 -4.898 -1.552 1 98.56 21 GLU B N 1
ATOM 1384 C CA . GLU B 1 21 ? -17.625 -5.852 -2.439 1 98.56 21 GLU B CA 1
ATOM 1385 C C . GLU B 1 21 ? -16.188 -6.109 -1.998 1 98.56 21 GLU B C 1
ATOM 1387 O O . GLU B 1 21 ? -15.719 -7.25 -2.025 1 98.56 21 GLU B O 1
ATOM 1392 N N . SER B 1 22 ? -15.531 -5.074 -1.621 1 98.81 22 SER B N 1
ATOM 1393 C CA . SER B 1 22 ? -14.141 -5.211 -1.187 1 98.81 22 SER B CA 1
ATOM 1394 C C . SER B 1 22 ? -14.047 -5.969 0.134 1 98.81 22 SER B C 1
ATOM 1396 O O . SER B 1 22 ? -13.133 -6.766 0.335 1 98.81 22 SER B O 1
ATOM 1398 N N . LEU B 1 23 ? -14.953 -5.727 1.037 1 98.81 23 LEU B N 1
ATOM 1399 C CA . LEU B 1 23 ? -14.969 -6.465 2.293 1 98.81 23 LEU B CA 1
ATOM 1400 C C . LEU B 1 23 ? -15.188 -7.953 2.045 1 98.81 23 LEU B C 1
ATOM 1402 O O . LEU B 1 23 ? -14.602 -8.797 2.729 1 98.81 23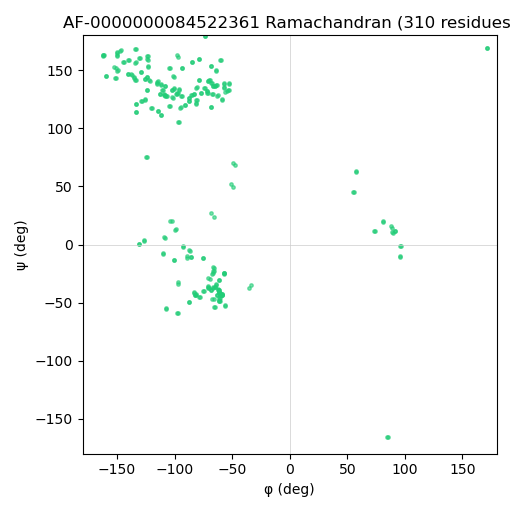 LEU B O 1
ATOM 1406 N N . ARG B 1 24 ? -16.031 -8.297 1.103 1 98.62 24 ARG B N 1
ATOM 1407 C CA . ARG B 1 24 ? -16.219 -9.703 0.732 1 98.62 24 ARG B CA 1
ATOM 1408 C C . ARG B 1 24 ? -14.898 -10.312 0.257 1 98.62 24 ARG B C 1
ATOM 1410 O O . ARG B 1 24 ? -14.539 -11.414 0.672 1 98.62 24 ARG B O 1
ATOM 1417 N N . PHE B 1 25 ? -14.18 -9.602 -0.541 1 98.75 25 PHE B N 1
ATOM 1418 C CA . PHE B 1 25 ? -12.906 -10.086 -1.061 1 98.75 25 PHE B CA 1
ATOM 1419 C C . PHE B 1 25 ? -11.891 -10.25 0.063 1 98.75 25 PHE B C 1
ATOM 1421 O O . PHE B 1 25 ? -11.312 -11.328 0.231 1 98.75 25 PHE B O 1
ATOM 1428 N N . TYR B 1 26 ? -11.648 -9.242 0.841 1 98.81 26 TYR B N 1
ATOM 1429 C CA . TYR B 1 26 ? -10.57 -9.242 1.822 1 98.81 26 TYR B CA 1
ATOM 1430 C C . TYR B 1 26 ? -10.922 -10.109 3.023 1 98.81 26 TYR B C 1
ATOM 1432 O O . TYR B 1 26 ? -10.078 -10.844 3.541 1 98.81 26 TYR B O 1
ATOM 1440 N N . CYS B 1 27 ? -12.188 -10.055 3.469 1 98.69 27 CYS B N 1
ATOM 1441 C CA . CYS B 1 27 ? -12.562 -10.805 4.664 1 98.69 27 CYS B CA 1
ATOM 1442 C C . CYS B 1 27 ? -12.977 -12.227 4.309 1 98.69 27 CYS B C 1
ATOM 1444 O O . CYS B 1 27 ? -12.438 -13.188 4.855 1 98.69 27 CYS B O 1
ATOM 1446 N N . ASP B 1 28 ? -13.836 -12.398 3.367 1 98 28 ASP B N 1
ATOM 1447 C CA . ASP B 1 28 ? -14.398 -13.711 3.092 1 98 28 ASP B CA 1
ATOM 1448 C C . ASP B 1 28 ? -13.453 -14.555 2.238 1 98 28 ASP B C 1
ATOM 1450 O O . ASP B 1 28 ? -13.32 -15.758 2.455 1 98 28 ASP B O 1
ATOM 1454 N N . PHE B 1 29 ? -12.883 -13.938 1.255 1 97.94 29 PHE B N 1
ATOM 1455 C CA . PHE B 1 29 ? -12.031 -14.711 0.355 1 97.94 29 PHE B CA 1
ATOM 1456 C C . PHE B 1 29 ? -10.633 -14.859 0.931 1 97.94 29 PHE B C 1
ATOM 1458 O O . PHE B 1 29 ? -10.047 -15.938 0.883 1 97.94 29 PHE B O 1
ATOM 1465 N N . LEU B 1 30 ? -10.07 -13.75 1.528 1 98.06 30 LEU B N 1
ATOM 1466 C CA . LEU B 1 30 ? -8.672 -13.781 1.948 1 98.06 30 LEU B CA 1
ATOM 1467 C C . LEU B 1 30 ? -8.562 -14.031 3.447 1 98.06 30 LEU B C 1
ATOM 1469 O O . LEU B 1 30 ? -7.461 -14.25 3.965 1 98.06 30 LEU B O 1
ATOM 1473 N N . GLY B 1 31 ? -9.617 -13.914 4.176 1 98.19 31 GLY B N 1
ATOM 1474 C CA . GLY B 1 31 ? -9.625 -14.297 5.574 1 98.19 31 GLY B CA 1
ATOM 1475 C C . GLY B 1 31 ? -9.203 -13.18 6.508 1 98.19 31 GLY B C 1
ATOM 1476 O O . GLY B 1 31 ? -8.805 -13.43 7.645 1 98.19 31 GLY B O 1
ATOM 1477 N N . PHE B 1 32 ? -9.156 -11.914 6.039 1 98.69 32 PHE B N 1
ATOM 1478 C CA . PHE B 1 32 ? -8.836 -10.812 6.938 1 98.69 32 PHE B CA 1
ATOM 1479 C C . PHE B 1 32 ? -9.898 -10.664 8.016 1 98.69 32 PHE B C 1
ATOM 1481 O O . PHE B 1 32 ? -11.062 -11.008 7.801 1 98.69 32 PHE B O 1
ATOM 1488 N N . GLN B 1 33 ? -9.492 -10.211 9.141 1 98.62 33 GLN B N 1
ATOM 1489 C CA . GLN B 1 33 ? -10.422 -9.977 10.242 1 98.62 33 GLN B CA 1
ATOM 1490 C C . GLN B 1 33 ? -11.031 -8.578 10.164 1 98.62 33 GLN B C 1
ATOM 1492 O O . GLN B 1 33 ? -10.305 -7.578 10.148 1 98.62 33 GLN B O 1
ATOM 1497 N N . PHE B 1 34 ? -12.305 -8.5 10.133 1 98.62 34 PHE B N 1
ATOM 1498 C CA . PHE B 1 34 ? -13 -7.219 10.195 1 98.62 34 PHE B CA 1
ATOM 1499 C C . PHE B 1 34 ? -12.82 -6.574 11.57 1 98.62 34 PHE B C 1
ATOM 1501 O O . PHE B 1 34 ? -13.055 -7.219 12.594 1 98.62 34 PHE B O 1
ATOM 1508 N N . LEU B 1 35 ? -12.414 -5.293 11.609 1 98 35 LEU B N 1
ATOM 1509 C CA . LEU B 1 35 ? -12.203 -4.605 12.883 1 98 35 LEU B CA 1
ATOM 1510 C C . LEU B 1 35 ? -13.305 -3.586 13.141 1 98 35 LEU B C 1
ATOM 1512 O O . LEU B 1 35 ? -13.914 -3.576 14.211 1 98 35 LEU B O 1
ATOM 1516 N N . SER B 1 36 ? -13.523 -2.693 12.211 1 97.44 36 SER B N 1
ATOM 1517 C CA . SER B 1 36 ? -14.5 -1.623 12.383 1 97.44 36 SER B CA 1
ATOM 1518 C C . SER B 1 36 ? -14.883 -1.005 11.039 1 97.44 36 SER B C 1
ATOM 1520 O O . SER B 1 36 ? -14.211 -1.23 10.031 1 97.44 36 SER B O 1
ATOM 1522 N N . GLN B 1 37 ? -15.969 -0.304 11.039 1 96.88 37 GLN B N 1
ATOM 1523 C CA . GLN B 1 37 ? -16.422 0.495 9.906 1 96.88 37 GLN B CA 1
ATOM 1524 C C . GLN B 1 37 ? -17.016 1.818 10.375 1 96.88 37 GLN B C 1
ATOM 1526 O O . GLN B 1 37 ? -17.625 1.888 11.445 1 96.88 37 GLN B O 1
ATOM 1531 N N . GLN B 1 38 ? -16.828 2.811 9.57 1 95.12 38 GLN B N 1
ATOM 1532 C CA . GLN B 1 38 ? -17.391 4.125 9.875 1 95.12 38 GLN B CA 1
ATOM 1533 C C . GLN B 1 38 ? -17.656 4.918 8.602 1 95.12 38 GLN B C 1
ATOM 1535 O O . GLN B 1 38 ? -17.047 4.656 7.559 1 95.12 38 GLN B O 1
ATOM 1540 N N . ASN B 1 39 ? -18.609 5.781 8.734 1 95.19 39 ASN B N 1
ATOM 1541 C CA . ASN B 1 39 ? -18.844 6.797 7.711 1 95.19 39 ASN B CA 1
ATOM 1542 C C . ASN B 1 39 ? -18.344 8.164 8.156 1 95.19 39 ASN B C 1
ATOM 1544 O O . ASN B 1 39 ? -18.766 8.688 9.18 1 95.19 39 ASN B O 1
ATOM 1548 N N . VAL B 1 40 ? -17.422 8.656 7.395 1 92.88 40 VAL B N 1
ATOM 1549 C CA . VAL B 1 40 ? -16.812 9.93 7.742 1 92.88 40 VAL B CA 1
ATOM 1550 C C . VAL B 1 40 ? -17.406 11.039 6.879 1 92.88 40 VAL B C 1
ATOM 1552 O O . VAL B 1 40 ? -17.391 10.953 5.648 1 92.88 40 VAL B O 1
ATOM 1555 N N . THR B 1 41 ? -17.922 12.109 7.527 1 91.5 41 THR B N 1
ATOM 1556 C CA . THR B 1 41 ? -18.531 13.234 6.816 1 91.5 41 THR B CA 1
ATOM 1557 C C . THR B 1 41 ? -17.891 14.555 7.242 1 91.5 41 THR B C 1
ATOM 1559 O O . THR B 1 41 ? -18.297 15.617 6.773 1 91.5 41 THR B O 1
ATOM 1562 N N . ASP B 1 42 ? -16.922 14.422 8.062 1 87.88 42 ASP B N 1
ATOM 1563 C CA . ASP B 1 42 ? -16.312 15.625 8.609 1 87.88 42 ASP B CA 1
ATOM 1564 C C . ASP B 1 42 ? -15.531 16.375 7.527 1 87.88 42 ASP B C 1
ATOM 1566 O O . ASP B 1 42 ? -14.742 15.773 6.797 1 87.88 42 ASP B O 1
ATOM 1570 N N . GLU B 1 43 ? -15.625 17.688 7.59 1 83.69 43 GLU B N 1
ATOM 1571 C CA . GLU B 1 43 ? -15.008 18.531 6.574 1 83.69 43 GLU B CA 1
ATOM 1572 C C . GLU B 1 43 ? -13.484 18.438 6.629 1 83.69 43 GLU B C 1
ATOM 1574 O O . GLU B 1 43 ? -12.82 18.516 5.598 1 83.69 43 GLU B O 1
ATOM 1579 N N . TYR B 1 44 ? -12.977 18.328 7.809 1 83.31 44 TYR B N 1
ATOM 1580 C CA . TYR B 1 44 ? -11.523 18.328 7.945 1 83.31 44 TYR B CA 1
ATOM 1581 C C . TYR B 1 44 ? -10.914 17.141 7.207 1 83.31 44 TYR B C 1
ATOM 1583 O O . TYR B 1 44 ? -9.773 17.203 6.742 1 83.31 44 TYR B O 1
ATOM 1591 N N . VAL B 1 45 ? -11.562 16.031 7.09 1 85.56 45 VAL B N 1
ATOM 1592 C CA . VAL B 1 45 ? -11.062 14.836 6.402 1 85.56 45 VAL B CA 1
ATOM 1593 C C . VAL B 1 45 ? -10.898 15.133 4.91 1 85.56 45 VAL B C 1
ATOM 1595 O O . VAL B 1 45 ? -9.922 14.703 4.289 1 85.56 45 VAL B O 1
ATOM 1598 N N . PHE B 1 46 ? -11.852 15.945 4.391 1 85.88 46 PHE B N 1
ATOM 1599 C CA . PHE B 1 46 ? -11.805 16.297 2.975 1 85.88 46 PHE B CA 1
ATOM 1600 C C . PHE B 1 46 ? -10.633 17.219 2.684 1 85.88 46 PHE B C 1
ATOM 1602 O O . PHE B 1 46 ? -10.055 17.188 1.597 1 85.88 46 PHE B O 1
ATOM 1609 N N . ASN B 1 47 ? -10.305 17.984 3.691 1 86.19 47 ASN B N 1
ATOM 1610 C CA . ASN B 1 47 ? -9.141 18.859 3.576 1 86.19 47 ASN B CA 1
ATOM 1611 C C . ASN B 1 47 ? -7.84 18.047 3.59 1 86.19 47 ASN B C 1
ATOM 1613 O O . ASN B 1 47 ? -6.895 18.375 2.873 1 86.19 47 ASN B O 1
ATOM 1617 N N . ILE B 1 48 ? -7.77 16.984 4.375 1 88 48 ILE B N 1
ATOM 1618 C CA . ILE B 1 48 ? -6.59 16.125 4.465 1 88 48 ILE B CA 1
ATOM 1619 C C . ILE B 1 48 ? -6.312 15.492 3.104 1 88 48 ILE B C 1
ATOM 1621 O O . ILE B 1 48 ? -5.188 15.562 2.6 1 88 48 ILE B O 1
ATOM 1625 N N . VAL B 1 49 ? -7.395 14.938 2.482 1 91.25 49 VAL B N 1
ATOM 1626 C CA . VAL B 1 49 ? -7.23 14.188 1.241 1 91.25 49 VAL B CA 1
ATOM 1627 C C . VAL B 1 49 ? -7.258 15.148 0.053 1 91.25 49 VAL B C 1
ATOM 1629 O O . VAL B 1 49 ? -6.895 14.766 -1.064 1 91.25 49 VAL B O 1
ATOM 1632 N N . SER B 1 50 ? -7.641 16.438 0.275 1 91.75 50 SER B N 1
ATOM 1633 C CA . SER B 1 50 ? -7.746 17.5 -0.72 1 91.75 50 SER B CA 1
ATOM 1634 C C . SER B 1 50 ? -8.656 17.094 -1.874 1 91.75 50 SER B C 1
ATOM 1636 O O . SER B 1 50 ? -8.289 17.234 -3.041 1 91.75 50 SER B O 1
ATOM 1638 N N . VAL B 1 51 ? -9.805 16.516 -1.578 1 92.56 51 VAL B N 1
ATOM 1639 C CA . VAL B 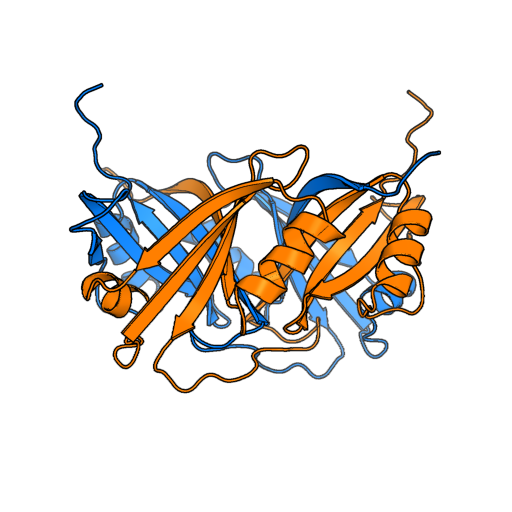1 51 ? -10.898 16.203 -2.496 1 92.56 51 VAL B CA 1
ATOM 1640 C C . VAL B 1 51 ? -12.188 16.859 -1.993 1 92.56 51 VAL B C 1
ATOM 1642 O O . VAL B 1 51 ? -13.086 16.172 -1.499 1 92.56 51 VAL B O 1
ATOM 1645 N N . PRO B 1 52 ? -12.273 18.109 -2.174 1 82.56 52 PRO B N 1
ATOM 1646 C CA . PRO B 1 52 ? -13.328 18.875 -1.505 1 82.56 52 PRO B CA 1
ATOM 1647 C C . PRO B 1 52 ? -14.727 18.516 -2 1 82.56 52 PRO B C 1
ATOM 1649 O O . PRO B 1 52 ? -15.719 18.75 -1.301 1 82.56 52 PRO B O 1
ATOM 1652 N N . GLU B 1 53 ? -14.852 17.922 -3.156 1 88.12 53 GLU B N 1
ATOM 1653 C CA . GLU B 1 53 ? -16.172 17.578 -3.672 1 88.12 53 GLU B CA 1
ATOM 1654 C C . GLU B 1 53 ? -16.75 16.359 -2.947 1 88.12 53 GLU B C 1
ATOM 1656 O O . GLU B 1 53 ? -17.953 16.078 -3.055 1 88.12 53 GLU B O 1
ATOM 1661 N N . THR B 1 54 ? -15.914 15.688 -2.174 1 91.25 54 THR B N 1
ATOM 1662 C CA . THR B 1 54 ? -16.344 14.469 -1.487 1 91.25 54 THR B CA 1
ATOM 1663 C C . THR B 1 54 ? -17.422 14.781 -0.46 1 91.25 54 THR B C 1
ATOM 1665 O O . THR B 1 54 ? -17.328 15.773 0.268 1 91.25 54 THR B O 1
ATOM 1668 N N . ASN B 1 55 ? -18.484 13.953 -0.387 1 92.69 55 ASN B N 1
ATOM 1669 C CA . ASN B 1 55 ? -19.578 14.094 0.579 1 92.69 55 ASN B CA 1
ATOM 1670 C C . ASN B 1 55 ? -19.375 13.188 1.786 1 92.69 55 ASN B C 1
ATOM 1672 O O . ASN B 1 55 ? -19.812 13.508 2.891 1 92.69 55 ASN B O 1
ATOM 1676 N N . MET B 1 56 ? -18.812 12.102 1.512 1 95.62 56 MET B N 1
ATOM 1677 C CA . MET B 1 56 ? -18.656 11.062 2.527 1 95.62 56 MET B CA 1
ATOM 1678 C C . MET B 1 56 ? -17.547 10.094 2.137 1 95.62 56 MET B C 1
ATOM 1680 O O . MET B 1 56 ? -17.312 9.844 0.951 1 95.62 56 MET B O 1
ATOM 1684 N N . ILE B 1 57 ? -16.875 9.641 3.104 1 96.75 57 ILE B N 1
ATOM 1685 C CA . ILE B 1 57 ? -15.969 8.508 2.904 1 96.75 57 ILE B CA 1
ATOM 1686 C C . ILE B 1 57 ? -16.391 7.355 3.812 1 96.75 57 ILE B C 1
ATOM 1688 O O . ILE B 1 57 ? -16.438 7.504 5.035 1 96.75 57 ILE B O 1
ATOM 1692 N N . LYS B 1 58 ? -16.766 6.242 3.205 1 98.19 58 LYS B N 1
ATOM 1693 C CA . LYS B 1 58 ? -16.938 5.012 3.969 1 98.19 58 LYS B CA 1
ATOM 1694 C C . LYS B 1 58 ? -15.609 4.316 4.223 1 98.19 58 LYS B C 1
ATOM 1696 O O . LYS B 1 58 ? -14.852 4.059 3.287 1 98.19 58 LYS B O 1
ATOM 1701 N N . ILE B 1 59 ? -15.32 4.066 5.449 1 97.56 59 ILE B N 1
ATOM 1702 C CA . ILE B 1 59 ? -14.023 3.498 5.809 1 97.56 59 ILE B CA 1
ATOM 1703 C C . ILE B 1 59 ? -14.227 2.199 6.586 1 97.56 59 ILE B C 1
ATOM 1705 O O . ILE B 1 59 ? -15.094 2.121 7.457 1 97.56 59 ILE B O 1
ATOM 1709 N N . ALA B 1 60 ? -13.547 1.193 6.258 1 98.62 60 ALA B N 1
ATOM 1710 C CA . ALA B 1 60 ? -13.453 -0.03 7.051 1 98.62 60 ALA B CA 1
ATOM 1711 C C . ALA B 1 60 ? -11.992 -0.389 7.336 1 98.62 60 ALA B C 1
ATOM 1713 O O . ALA B 1 60 ? -11.117 -0.177 6.492 1 98.62 60 ALA B O 1
ATOM 1714 N N . PHE B 1 61 ? -11.75 -0.889 8.508 1 98.44 61 PHE B N 1
ATOM 1715 C CA . PHE B 1 61 ? -10.445 -1.415 8.891 1 98.44 61 PHE B CA 1
ATOM 1716 C C . PHE B 1 61 ? -10.484 -2.934 9.016 1 98.44 61 PHE B C 1
ATOM 1718 O O . PHE B 1 61 ? -11.375 -3.479 9.68 1 98.44 61 PHE B O 1
ATOM 1725 N N . VAL B 1 62 ? -9.562 -3.588 8.375 1 98.81 62 VAL B N 1
ATOM 1726 C CA . VAL B 1 62 ? -9.445 -5.039 8.438 1 98.81 62 VAL B CA 1
ATOM 1727 C C . VAL B 1 62 ? -8.008 -5.43 8.781 1 98.81 62 VAL B C 1
ATOM 1729 O O . VAL B 1 62 ? -7.066 -4.742 8.391 1 98.81 62 VAL B O 1
ATOM 1732 N N . GLN B 1 63 ? -7.848 -6.512 9.461 1 98.69 63 GLN B N 1
ATOM 1733 C CA . GLN B 1 63 ? -6.527 -6.949 9.898 1 98.69 63 GLN B CA 1
ATOM 1734 C C . GLN B 1 63 ? -6.066 -8.172 9.117 1 98.69 63 GLN B C 1
ATOM 1736 O O . GLN B 1 63 ? -6.844 -9.109 8.906 1 98.69 63 GLN B O 1
ATOM 1741 N N . ILE B 1 64 ? -4.836 -8.188 8.703 1 98.38 64 ILE B N 1
ATOM 1742 C CA . ILE B 1 64 ? -4.234 -9.312 7.992 1 98.38 64 ILE B CA 1
ATOM 1743 C C . ILE B 1 64 ? -4.016 -10.477 8.961 1 98.38 64 ILE B C 1
ATOM 1745 O O . ILE B 1 64 ? -3.43 -10.297 10.031 1 98.38 64 ILE B O 1
ATOM 1749 N N . PRO B 1 65 ? -4.43 -11.68 8.562 1 97.69 65 PRO B N 1
ATOM 1750 C CA . PRO B 1 65 ? -4.215 -12.836 9.445 1 97.69 65 PRO B CA 1
ATOM 1751 C C . PRO B 1 65 ? -2.746 -13.039 9.797 1 97.69 65 PRO B C 1
ATOM 1753 O O . PRO B 1 65 ? -1.873 -12.891 8.938 1 97.69 65 PRO B O 1
ATOM 1756 N N . GLY B 1 66 ? -2.518 -13.383 11.117 1 96.75 66 GLY B N 1
ATOM 1757 C CA . GLY B 1 66 ? -1.161 -13.688 11.547 1 96.75 66 GLY B CA 1
ATOM 1758 C C . GLY B 1 66 ? -0.281 -12.461 11.656 1 96.75 66 GLY B C 1
ATOM 1759 O O . GLY B 1 66 ? 0.945 -12.57 11.727 1 96.75 66 GLY B O 1
ATOM 1760 N N . SER B 1 67 ? -0.811 -11.273 11.594 1 96 67 SER B N 1
ATOM 1761 C CA . SER B 1 67 ? -0.064 -10.016 11.609 1 96 67 SER B CA 1
ATOM 1762 C C . SER B 1 67 ? -0.821 -8.938 12.367 1 96 67 SER B C 1
ATOM 1764 O O . SER B 1 67 ? -2.041 -9.023 12.531 1 96 67 SER B O 1
ATOM 1766 N N . THR B 1 68 ? -0.122 -7.965 12.852 1 94.88 68 THR B N 1
ATOM 1767 C CA . THR B 1 68 ? -0.75 -6.793 13.453 1 94.88 68 THR B CA 1
ATOM 1768 C C . THR B 1 68 ? -1.065 -5.746 12.391 1 94.88 68 THR B C 1
ATOM 1770 O O . THR B 1 68 ? -1.715 -4.738 12.672 1 94.88 68 THR B O 1
ATOM 1773 N N . ALA B 1 69 ? -0.65 -5.988 11.195 1 96.06 69 ALA B N 1
ATOM 1774 C CA . ALA B 1 69 ? -0.867 -5.02 10.125 1 96.06 69 ALA B CA 1
ATOM 1775 C C . ALA B 1 69 ? -2.352 -4.883 9.805 1 96.06 69 ALA B C 1
ATOM 1777 O O . ALA B 1 69 ? -3.074 -5.879 9.742 1 96.06 69 ALA B O 1
ATOM 1778 N N . VAL B 1 70 ? -2.766 -3.625 9.633 1 97.88 70 VAL B N 1
ATOM 1779 C CA . VAL B 1 70 ? -4.156 -3.283 9.352 1 97.88 70 VAL B CA 1
ATOM 1780 C C . VAL B 1 70 ? -4.262 -2.67 7.957 1 97.88 70 VAL B C 1
ATOM 1782 O O . VAL B 1 70 ? -3.369 -1.937 7.523 1 97.88 70 VAL B O 1
ATOM 1785 N N . VAL B 1 71 ? -5.277 -3.033 7.285 1 98.75 71 VAL B N 1
ATOM 1786 C CA . VAL B 1 71 ? -5.625 -2.42 6.008 1 98.75 71 VAL B CA 1
ATOM 1787 C C . VAL B 1 71 ? -6.848 -1.521 6.184 1 98.75 71 VAL B C 1
ATOM 1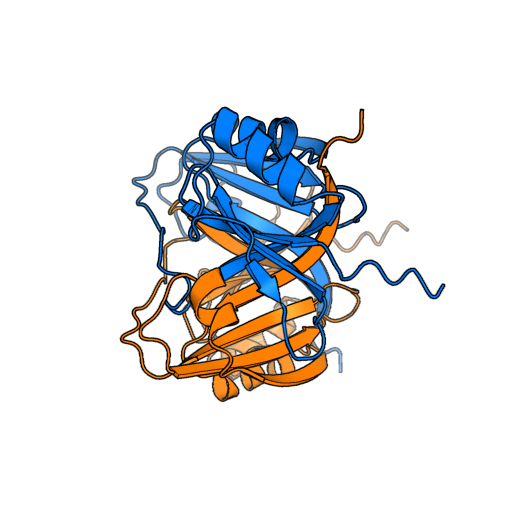789 O O . VAL B 1 71 ? -7.844 -1.925 6.789 1 98.75 71 VAL B O 1
ATOM 1792 N N . GLU B 1 72 ? -6.723 -0.294 5.75 1 98.62 72 GLU B N 1
ATOM 1793 C CA . GLU B 1 72 ? -7.832 0.649 5.668 1 98.62 72 GLU B CA 1
ATOM 1794 C C . GLU B 1 72 ? -8.453 0.65 4.273 1 98.62 72 GLU B C 1
ATOM 1796 O O . GLU B 1 72 ? -7.77 0.906 3.283 1 98.62 72 GLU B O 1
ATOM 1801 N N . LEU B 1 73 ? -9.711 0.291 4.172 1 98.88 73 LEU B N 1
ATOM 1802 C CA . LEU B 1 73 ? -10.461 0.36 2.922 1 98.88 73 LEU B CA 1
ATOM 1803 C C . LEU B 1 73 ? -11.312 1.624 2.869 1 98.88 73 LEU B C 1
ATOM 1805 O O . LEU B 1 73 ? -12.039 1.928 3.818 1 98.88 73 LEU B O 1
ATOM 1809 N N . LEU B 1 74 ? -11.211 2.375 1.78 1 98.56 74 LEU B N 1
ATOM 1810 C CA . LEU B 1 74 ? -11.891 3.664 1.686 1 98.56 74 LEU B CA 1
ATOM 1811 C C . LEU B 1 74 ? -12.766 3.729 0.439 1 98.56 74 LEU B C 1
ATOM 1813 O O . LEU B 1 74 ? -12.289 3.494 -0.673 1 98.56 74 LEU B O 1
ATOM 1817 N N . GLU B 1 75 ? -14 4.008 0.559 1 98.69 75 GLU B N 1
ATOM 1818 C CA . GLU B 1 75 ? -14.914 4.32 -0.538 1 98.69 75 GLU B CA 1
ATOM 1819 C C . GLU B 1 75 ? -15.352 5.781 -0.491 1 98.69 75 GLU B C 1
ATOM 1821 O O . GLU B 1 75 ? -16.062 6.191 0.425 1 98.69 75 GLU B O 1
ATOM 1826 N N . TYR B 1 76 ? -14.898 6.516 -1.444 1 97.81 76 TYR B N 1
ATOM 1827 C CA . TYR B 1 76 ? -15.297 7.914 -1.553 1 97.81 76 TYR B CA 1
ATOM 1828 C C . TYR B 1 76 ? -16.672 8.039 -2.211 1 97.81 76 TYR B C 1
ATOM 1830 O O . TYR B 1 76 ? -16.938 7.379 -3.215 1 97.81 76 TYR B O 1
ATOM 1838 N N . VAL B 1 77 ? -17.484 8.867 -1.645 1 96.94 77 VAL B N 1
ATOM 1839 C CA . VAL B 1 77 ? -18.844 9.062 -2.127 1 96.94 77 VAL B CA 1
ATOM 1840 C C . VAL B 1 77 ? -19.062 10.523 -2.49 1 96.94 77 VAL B C 1
ATOM 1842 O O . VAL B 1 77 ? -18.609 11.422 -1.773 1 96.94 77 VAL B O 1
ATOM 1845 N N . GLY B 1 78 ? -19.828 10.734 -3.625 1 95.12 78 GLY B N 1
ATOM 1846 C CA . GLY B 1 78 ? -20.219 12.078 -3.99 1 95.12 78 GLY B CA 1
ATOM 1847 C C . GLY B 1 78 ? -19.219 12.781 -4.883 1 95.12 78 GLY B C 1
ATOM 1848 O O . GLY B 1 78 ? -19.25 14.008 -5.031 1 95.12 78 GLY B O 1
ATOM 1849 N N . VAL B 1 79 ? -18.297 12.102 -5.367 1 95.38 79 VAL B N 1
ATOM 1850 C CA . VAL B 1 79 ? -17.266 12.648 -6.238 1 95.38 79 VAL B CA 1
ATOM 1851 C C . VAL B 1 79 ? -17.031 11.719 -7.426 1 95.38 79 VAL B C 1
ATOM 1853 O O . VAL B 1 79 ? -17.203 10.5 -7.305 1 95.38 79 VAL B O 1
ATOM 1856 N N . GLU B 1 80 ? -16.781 12.344 -8.57 1 95.75 80 GLU B N 1
ATOM 1857 C CA . GLU B 1 80 ? -16.391 11.523 -9.711 1 95.75 80 GLU B CA 1
ATOM 1858 C C . GLU B 1 80 ? -15.078 10.789 -9.453 1 95.75 80 GLU B C 1
ATOM 1860 O O . GLU B 1 80 ? -14.102 11.398 -9.016 1 95.75 80 GLU B O 1
ATOM 1865 N N . ARG B 1 81 ? -15.086 9.5 -9.664 1 96.56 81 ARG B N 1
ATOM 1866 C CA . ARG B 1 81 ? -13.93 8.648 -9.422 1 96.56 81 ARG B CA 1
ATOM 1867 C C . ARG B 1 81 ? -13.539 7.879 -10.68 1 96.56 81 ARG B C 1
ATOM 1869 O O . ARG B 1 81 ? -14.383 7.621 -11.539 1 96.56 81 ARG B O 1
ATOM 1876 N N . HIS B 1 82 ? -12.305 7.543 -10.75 1 96.75 82 HIS B N 1
ATOM 1877 C CA . HIS B 1 82 ? -11.766 6.789 -11.883 1 96.75 82 HIS B CA 1
ATOM 1878 C C . HIS B 1 82 ? -10.938 5.598 -11.406 1 96.75 82 HIS B C 1
ATOM 1880 O O . HIS B 1 82 ? -10.555 5.531 -10.234 1 96.75 82 HIS B O 1
ATOM 1886 N N . SER B 1 83 ? -10.773 4.652 -12.336 1 96.75 83 SER B N 1
ATOM 1887 C CA . SER B 1 83 ? -9.898 3.525 -12.023 1 96.75 83 SER B CA 1
ATOM 1888 C C . SER B 1 83 ? -8.43 3.957 -11.984 1 96.75 83 SER B C 1
ATOM 1890 O O . SER B 1 83 ? -7.953 4.625 -12.898 1 96.75 83 SER B O 1
ATOM 1892 N N . GLY B 1 84 ? -7.797 3.59 -10.945 1 93.94 84 GLY B N 1
ATOM 1893 C CA . GLY B 1 84 ? -6.355 3.766 -10.852 1 93.94 84 GLY B CA 1
ATOM 1894 C C . GLY B 1 84 ? -5.582 2.502 -11.164 1 93.94 84 GLY B C 1
ATOM 1895 O O . GLY B 1 84 ? -4.426 2.359 -10.766 1 93.94 84 GLY B O 1
ATOM 1896 N N . SER B 1 85 ? -6.254 1.537 -11.719 1 87.19 85 SER B N 1
ATOM 1897 C CA . SER B 1 85 ? -5.617 0.281 -12.094 1 87.19 85 SER B CA 1
ATOM 1898 C C . SER B 1 85 ? -4.434 0.523 -13.031 1 87.19 85 SER B C 1
ATOM 1900 O O . SER B 1 85 ? -4.516 1.336 -13.953 1 87.19 85 SER B O 1
ATOM 1902 N N . SER B 1 86 ? -3.357 -0.087 -12.703 1 93 86 SER B N 1
ATOM 1903 C CA . SER B 1 86 ? -2.098 0.086 -13.422 1 93 86 SER B CA 1
ATOM 1904 C C . SER B 1 86 ? -1.36 -1.24 -13.57 1 93 86 SER B C 1
ATOM 1906 O O . SER B 1 86 ? -1.679 -2.213 -12.883 1 93 86 SER B O 1
ATOM 1908 N N . ARG B 1 87 ? -0.451 -1.266 -14.57 1 94.38 87 ARG B N 1
ATOM 1909 C CA . ARG B 1 87 ? 0.444 -2.414 -14.656 1 94.38 87 ARG B CA 1
ATOM 1910 C C . ARG B 1 87 ? 1.428 -2.43 -13.492 1 94.38 87 ARG B C 1
ATOM 1912 O O . ARG B 1 87 ? 1.746 -1.382 -12.93 1 94.38 87 ARG B O 1
ATOM 1919 N N . PRO B 1 88 ? 1.907 -3.635 -13.141 1 96.06 88 PRO B N 1
ATOM 1920 C CA . PRO B 1 88 ? 2.871 -3.715 -12.039 1 96.06 88 PRO B CA 1
ATOM 1921 C C . PRO B 1 88 ? 4.113 -2.865 -12.281 1 96.06 88 PRO B C 1
ATOM 1923 O O . PRO B 1 88 ? 4.766 -2.432 -11.328 1 96.06 88 PRO B O 1
ATOM 1926 N N . CYS B 1 89 ? 4.422 -2.594 -13.555 1 97 89 CYS B N 1
ATOM 1927 C CA . CYS B 1 89 ? 5.656 -1.885 -13.867 1 97 89 CYS B CA 1
ATOM 1928 C C . CYS B 1 89 ? 5.438 -0.377 -13.867 1 97 89 CYS B C 1
ATOM 1930 O O . CYS B 1 89 ? 6.391 0.395 -13.969 1 97 89 CYS B O 1
ATOM 1932 N N . ASP B 1 90 ? 4.227 0.072 -13.805 1 97.56 90 ASP B N 1
ATOM 1933 C CA . ASP B 1 90 ? 3.941 1.503 -13.797 1 97.56 90 ASP B CA 1
ATOM 1934 C C . ASP B 1 90 ? 4.277 2.123 -12.445 1 97.56 90 ASP B C 1
ATOM 1936 O O . ASP B 1 90 ? 3.996 1.532 -11.398 1 97.56 90 ASP B O 1
ATOM 1940 N N . TYR B 1 91 ? 4.98 3.324 -12.477 1 98.25 91 TYR B N 1
ATOM 1941 C CA . TYR B 1 91 ? 5.527 3.9 -11.258 1 98.25 91 TYR B CA 1
ATOM 1942 C C . TYR B 1 91 ? 4.477 4.734 -10.531 1 98.25 91 TYR B C 1
ATOM 1944 O O . TYR B 1 91 ? 3.492 5.168 -11.133 1 98.25 91 TYR B O 1
ATOM 1952 N N . GLY B 1 92 ? 4.664 4.941 -9.164 1 97.81 92 GLY B N 1
ATOM 1953 C CA . GLY B 1 92 ? 3.691 5.629 -8.336 1 97.81 92 GLY B CA 1
ATOM 1954 C C . GLY B 1 92 ? 2.541 4.742 -7.898 1 97.81 92 GLY B C 1
ATOM 1955 O O . GLY B 1 92 ? 1.454 5.234 -7.59 1 97.81 92 GLY B O 1
ATOM 1956 N N . THR B 1 93 ? 2.756 3.441 -7.957 1 97.69 93 THR B N 1
ATOM 1957 C CA . THR B 1 93 ? 1.73 2.467 -7.605 1 97.69 93 THR B CA 1
ATOM 1958 C C . THR B 1 93 ? 2.225 1.535 -6.504 1 97.69 93 THR B C 1
ATOM 1960 O O . THR B 1 93 ? 3.422 1.49 -6.215 1 97.69 93 THR B O 1
ATOM 1963 N N . GLY B 1 94 ? 1.285 0.862 -5.848 1 97.5 94 GLY B N 1
ATOM 1964 C CA . GLY B 1 94 ? 1.674 -0.019 -4.758 1 97.5 94 GLY B CA 1
ATOM 1965 C C . GLY B 1 94 ? 1.007 -1.38 -4.824 1 97.5 94 GLY B C 1
ATOM 1966 O O . GLY B 1 94 ? 0.117 -1.602 -5.648 1 97.5 94 GLY B O 1
ATOM 1967 N N . HIS B 1 95 ? 1.493 -2.297 -4.02 1 98.31 95 HIS B N 1
ATOM 1968 C CA . HIS B 1 95 ? 0.847 -3.584 -3.781 1 98.31 95 HIS B CA 1
ATOM 1969 C C . HIS B 1 95 ? 1.088 -4.066 -2.354 1 98.31 95 HIS B C 1
ATOM 1971 O O . HIS B 1 95 ? 1.889 -3.479 -1.623 1 98.31 95 HIS B O 1
ATOM 1977 N N . LEU B 1 96 ? 0.32 -5.086 -1.926 1 98.31 96 LEU B N 1
ATOM 1978 C CA . LEU B 1 96 ? 0.546 -5.789 -0.667 1 98.31 96 LEU B CA 1
ATOM 1979 C C . LEU B 1 96 ? 1.012 -7.219 -0.92 1 98.31 96 LEU B C 1
ATOM 1981 O O . LEU B 1 96 ? 0.491 -7.898 -1.809 1 98.31 96 LEU B O 1
ATOM 1985 N N . CYS B 1 97 ? 1.978 -7.609 -0.145 1 98.31 97 CYS B N 1
ATOM 1986 C CA . CYS B 1 97 ? 2.463 -8.984 -0.222 1 98.31 97 CYS B CA 1
ATOM 1987 C C . CYS B 1 97 ? 2.131 -9.75 1.052 1 98.31 97 CYS B C 1
ATOM 1989 O O . CYS B 1 97 ? 2.471 -9.312 2.152 1 98.31 97 CYS B O 1
ATOM 1991 N N . LEU B 1 98 ? 1.552 -10.898 0.862 1 98.31 98 LEU B N 1
ATOM 1992 C CA . LEU B 1 98 ? 1.058 -11.695 1.985 1 98.31 98 LEU B CA 1
ATOM 1993 C C . LEU B 1 98 ? 1.666 -13.094 1.975 1 98.31 98 LEU B C 1
ATOM 1995 O O . LEU B 1 98 ? 1.837 -13.688 0.911 1 98.31 98 LEU B O 1
ATOM 1999 N N . TYR B 1 99 ? 1.921 -13.586 3.148 1 97.69 99 TYR B N 1
ATOM 2000 C CA . TYR B 1 99 ? 2.311 -14.977 3.293 1 97.69 99 TYR 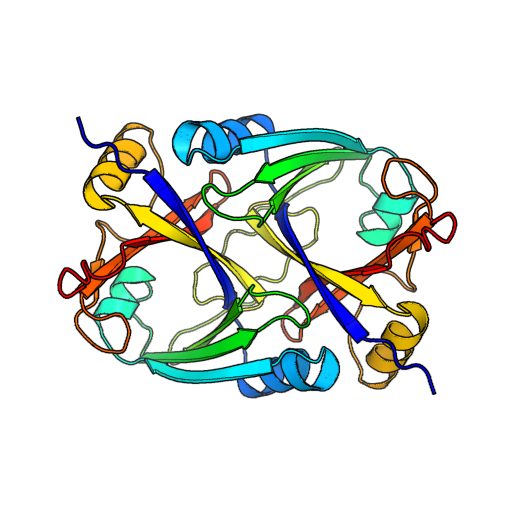B CA 1
ATOM 2001 C C . TYR B 1 99 ? 1.096 -15.898 3.213 1 97.69 99 TYR B C 1
ATOM 2003 O O . TYR B 1 99 ? 0.041 -15.586 3.773 1 97.69 99 TYR B O 1
ATOM 2011 N N . VAL B 1 100 ? 1.297 -17.016 2.568 1 97.69 100 VAL B N 1
ATOM 2012 C CA . VAL B 1 100 ? 0.211 -17.969 2.385 1 97.69 100 VAL B CA 1
ATOM 2013 C C . VAL B 1 100 ? 0.704 -19.375 2.709 1 97.69 100 VAL B C 1
ATOM 2015 O O . VAL B 1 100 ? 1.847 -19.719 2.404 1 97.69 100 VAL B O 1
ATOM 2018 N N . GLU B 1 101 ? -0.114 -20.156 3.32 1 96.88 101 GLU B N 1
ATOM 2019 C CA . GLU B 1 101 ? 0.024 -21.609 3.387 1 96.88 101 GLU B CA 1
ATOM 2020 C C . GLU B 1 101 ? -0.81 -22.297 2.307 1 96.88 101 GLU B C 1
ATOM 2022 O O . GLU B 1 101 ? -1.968 -21.938 2.086 1 96.88 101 GLU B O 1
ATOM 2027 N N . GLU B 1 102 ? -0.156 -23.266 1.616 1 96.5 102 GLU B N 1
ATOM 2028 C CA . GLU B 1 102 ? -0.822 -24.031 0.566 1 96.5 102 GLU B CA 1
ATOM 2029 C C . GLU B 1 102 ? -1.368 -23.125 -0.524 1 96.5 102 GLU B C 1
ATOM 2031 O O . GLU B 1 102 ? -2.568 -23.125 -0.802 1 96.5 102 GLU B O 1
ATOM 2036 N N . LEU B 1 103 ? -0.49 -22.422 -1.195 1 97.38 103 LEU B N 1
ATOM 2037 C CA . LEU B 1 103 ? -0.841 -21.406 -2.18 1 97.38 103 LEU B CA 1
ATOM 2038 C C . LEU B 1 103 ? -1.632 -22.016 -3.332 1 97.38 103 LEU B C 1
ATOM 2040 O O . LEU B 1 103 ? -2.594 -21.422 -3.816 1 97.38 103 LEU B O 1
ATOM 2044 N N . ASP B 1 104 ? -1.245 -23.234 -3.756 1 96.88 104 ASP B N 1
ATOM 2045 C CA . ASP B 1 104 ? -1.947 -23.859 -4.867 1 96.88 104 ASP B CA 1
ATOM 2046 C C . ASP B 1 104 ? -3.422 -24.078 -4.531 1 96.88 104 ASP B C 1
ATOM 2048 O O . ASP B 1 104 ? -4.293 -23.891 -5.383 1 96.88 104 ASP B O 1
ATOM 2052 N N . LEU B 1 105 ? -3.676 -24.484 -3.371 1 97.19 105 LEU B N 1
ATOM 2053 C CA . LEU B 1 105 ? -5.055 -24.688 -2.941 1 97.19 105 LEU B CA 1
ATOM 2054 C C . LEU B 1 105 ? -5.812 -23.375 -2.875 1 97.19 105 LEU B C 1
ATOM 2056 O O . LEU B 1 105 ? -6.957 -23.281 -3.332 1 97.19 105 LEU B O 1
ATOM 2060 N N . LEU B 1 106 ? -5.18 -22.375 -2.254 1 97.31 106 LEU B N 1
ATOM 2061 C CA . LEU B 1 106 ? -5.82 -21.062 -2.186 1 97.31 106 LEU B CA 1
ATOM 2062 C C . LEU B 1 106 ? -6.102 -20.531 -3.582 1 97.31 106 LEU B C 1
ATOM 2064 O O . LEU B 1 106 ? -7.176 -19.969 -3.832 1 97.31 106 LEU B O 1
ATOM 2068 N N . TYR B 1 107 ? -5.164 -20.703 -4.434 1 97.31 107 TYR B N 1
ATOM 2069 C CA . TYR B 1 107 ? -5.309 -20.266 -5.82 1 97.31 107 TYR B CA 1
ATOM 2070 C C . TYR B 1 107 ? -6.539 -20.891 -6.461 1 97.31 107 TYR B C 1
ATOM 2072 O O . TYR B 1 107 ? -7.363 -20.188 -7.055 1 97.31 107 TYR B O 1
ATOM 2080 N N . ARG B 1 108 ? -6.656 -22.156 -6.379 1 97 108 ARG B N 1
ATOM 2081 C CA . ARG B 1 108 ? -7.797 -22.859 -6.961 1 97 108 ARG B CA 1
ATOM 2082 C C . ARG B 1 108 ? -9.109 -22.359 -6.363 1 97 108 ARG B C 1
ATOM 2084 O O . ARG B 1 108 ? -10.086 -22.156 -7.082 1 97 108 ARG B O 1
ATOM 2091 N N . GLU B 1 109 ? -9.07 -22.203 -5.117 1 96.94 109 GLU B N 1
ATOM 2092 C CA . GLU B 1 109 ? -10.266 -21.688 -4.441 1 96.94 109 GLU B CA 1
ATOM 2093 C C . GLU B 1 109 ? -10.641 -20.297 -4.957 1 96.94 109 GLU B C 1
ATOM 2095 O O . GLU B 1 109 ? -11.812 -20.031 -5.234 1 96.94 109 GLU B O 1
ATOM 2100 N N . LEU B 1 110 ? -9.711 -19.422 -5.023 1 97.56 110 LEU B N 1
ATOM 2101 C CA . LEU B 1 110 ? -9.961 -18.062 -5.469 1 97.56 110 LEU B CA 1
ATOM 2102 C C . LEU B 1 110 ? -10.414 -18.047 -6.926 1 97.56 110 LEU B C 1
ATOM 2104 O O . LEU B 1 110 ? -11.242 -17.203 -7.309 1 97.56 110 LEU B O 1
ATOM 2108 N N . CYS B 1 111 ? -9.859 -18.969 -7.734 1 96.88 111 CYS B N 1
ATOM 2109 C CA . CYS B 1 111 ? -10.297 -19.094 -9.125 1 96.88 111 CYS B CA 1
ATOM 2110 C C . CYS B 1 111 ? -11.789 -19.406 -9.195 1 96.88 111 CYS B C 1
ATOM 2112 O O . CYS B 1 111 ? -12.516 -18.812 -9.984 1 96.88 111 CYS B O 1
ATOM 2114 N N . THR B 1 112 ? -12.234 -20.297 -8.344 1 96.69 112 THR B N 1
ATOM 2115 C CA . THR B 1 112 ? -13.633 -20.703 -8.352 1 96.69 112 THR B CA 1
ATOM 2116 C C . THR B 1 112 ? -14.539 -19.547 -7.941 1 96.69 112 THR B C 1
ATOM 2118 O O . THR B 1 112 ? -15.719 -19.531 -8.297 1 96.69 112 THR B O 1
ATOM 2121 N N . LYS B 1 113 ? -13.953 -18.625 -7.238 1 96.88 113 LYS B N 1
ATOM 2122 C CA . LYS B 1 113 ? -14.727 -17.484 -6.762 1 96.88 113 LYS B CA 1
ATOM 2123 C C . LYS B 1 113 ? -14.648 -16.328 -7.746 1 96.88 113 LYS B C 1
ATOM 2125 O O . LYS B 1 113 ? -15.172 -15.234 -7.477 1 96.88 113 LYS B O 1
ATOM 2130 N N . GLY B 1 114 ? -13.906 -16.484 -8.82 1 96.75 114 GLY B N 1
ATOM 2131 C CA . GLY B 1 114 ? -13.867 -15.492 -9.883 1 96.75 114 GLY B CA 1
ATOM 2132 C C . GLY B 1 114 ? -12.773 -14.461 -9.703 1 96.75 114 GLY B C 1
ATOM 2133 O O . GLY B 1 114 ? -12.781 -13.414 -10.359 1 96.75 114 GLY B O 1
ATOM 2134 N N . VAL B 1 115 ? -11.867 -14.703 -8.789 1 97.31 115 VAL B N 1
ATOM 2135 C CA . VAL B 1 115 ? -10.75 -13.781 -8.578 1 97.31 115 VAL B CA 1
ATOM 2136 C C . VAL B 1 115 ? -9.812 -13.82 -9.781 1 97.31 115 VAL B C 1
ATOM 2138 O O . VAL B 1 115 ? -9.547 -14.898 -10.328 1 97.31 115 VAL B O 1
ATOM 2141 N N . LYS B 1 116 ? -9.359 -12.641 -10.148 1 96 116 LYS B N 1
ATOM 2142 C CA . LYS B 1 116 ? -8.453 -12.523 -11.289 1 96 116 LYS B CA 1
ATOM 2143 C C . LYS B 1 116 ? -6.992 -12.547 -10.836 1 96 116 LYS B C 1
ATOM 2145 O O . LYS B 1 116 ? -6.676 -12.117 -9.727 1 96 116 LYS B O 1
ATOM 2150 N N . PHE B 1 117 ? -6.113 -13.008 -11.688 1 95.81 117 PHE B N 1
ATOM 2151 C CA . PHE B 1 117 ? -4.68 -13.117 -11.445 1 95.81 117 PHE B CA 1
ATOM 2152 C C . PHE B 1 117 ? -3.891 -12.586 -12.641 1 95.81 117 PHE B C 1
ATOM 2154 O O . PHE B 1 117 ? -4.418 -12.5 -13.75 1 95.81 117 PHE B O 1
ATOM 2161 N N . ARG B 1 118 ? -2.66 -12.18 -12.367 1 91.19 118 ARG B N 1
ATOM 2162 C CA . ARG B 1 118 ? -1.827 -11.688 -13.461 1 91.19 118 ARG B CA 1
ATOM 2163 C C . ARG B 1 118 ? -1.189 -12.844 -14.227 1 91.19 118 ARG B C 1
ATOM 2165 O O . ARG B 1 118 ? -1.07 -12.797 -15.453 1 91.19 118 ARG B O 1
ATOM 2172 N N . SER B 1 119 ? -0.688 -13.828 -13.516 1 86.5 119 SER B N 1
ATOM 2173 C CA . SER B 1 119 ? -0.162 -15.031 -14.141 1 86.5 119 SER B CA 1
ATOM 2174 C C . SER B 1 119 ? -1.188 -16.156 -14.117 1 86.5 119 SER B C 1
ATOM 2176 O O . SER B 1 119 ? -2.141 -16.125 -13.328 1 86.5 119 SER B O 1
ATOM 2178 N N . GLU B 1 120 ? -1 -17.188 -14.945 1 85.19 120 GLU B N 1
ATOM 2179 C CA . GLU B 1 120 ? -1.943 -18.281 -15.102 1 85.19 120 GLU B CA 1
ATOM 2180 C C . GLU B 1 120 ? -1.964 -19.172 -13.867 1 85.19 120 GLU B C 1
ATOM 2182 O O . GLU B 1 120 ? -2.994 -19.766 -13.539 1 85.19 120 GLU B O 1
ATOM 2187 N N . ALA B 1 121 ? -0.859 -19.359 -13.258 1 92.31 121 ALA B N 1
ATOM 2188 C CA . ALA B 1 121 ? -0.705 -20.156 -12.047 1 92.31 121 ALA B CA 1
ATOM 2189 C C . ALA B 1 121 ? 0.434 -19.641 -11.18 1 92.31 121 ALA B C 1
ATOM 2191 O O . ALA B 1 121 ? 1.21 -18.781 -11.617 1 92.31 121 ALA B O 1
ATOM 2192 N N . PRO B 1 122 ? 0.401 -20.094 -9.859 1 94.94 122 PRO B N 1
ATOM 2193 C CA . PRO B 1 122 ? 1.555 -19.719 -9.039 1 94.94 122 PRO B CA 1
ATOM 2194 C C . PRO B 1 122 ? 2.885 -20.109 -9.68 1 94.94 122 PRO B C 1
ATOM 2196 O O . PRO B 1 122 ? 2.994 -21.188 -10.281 1 94.94 122 PRO B O 1
ATOM 2199 N N . VAL B 1 123 ? 3.809 -19.203 -9.555 1 93 123 VAL B N 1
ATOM 2200 C CA . VAL B 1 123 ? 5.113 -19.391 -10.188 1 93 123 VAL B CA 1
ATOM 2201 C C . VAL B 1 123 ? 6.133 -19.828 -9.133 1 93 123 VAL B C 1
ATOM 2203 O O . VAL B 1 123 ? 6.211 -19.234 -8.055 1 93 123 VAL B O 1
ATOM 2206 N N . ASN B 1 124 ? 6.898 -20.844 -9.43 1 91.94 124 ASN B N 1
ATOM 2207 C CA . ASN B 1 124 ? 7.965 -21.312 -8.555 1 91.94 124 ASN B CA 1
ATOM 2208 C C . ASN B 1 124 ? 9.195 -20.422 -8.633 1 91.94 124 ASN B C 1
ATOM 2210 O O . ASN B 1 124 ? 9.633 -20.047 -9.727 1 91.94 124 ASN B O 1
ATOM 2214 N N . VAL B 1 125 ? 9.68 -20.031 -7.496 1 90.44 125 VAL B N 1
ATOM 2215 C CA . VAL B 1 125 ? 10.93 -19.281 -7.438 1 90.44 125 VAL B CA 1
ATOM 2216 C C . VAL B 1 125 ? 12.109 -20.25 -7.523 1 90.44 125 VAL B C 1
ATOM 2218 O O . VAL B 1 125 ? 12.273 -21.125 -6.66 1 90.44 125 VAL B O 1
ATOM 2221 N N . THR B 1 126 ? 12.891 -20.062 -8.484 1 88.44 126 THR B N 1
ATOM 2222 C CA . THR B 1 126 ? 13.875 -21.094 -8.773 1 88.44 126 THR B CA 1
ATOM 2223 C C . THR B 1 126 ? 15.281 -20.609 -8.422 1 88.44 126 THR B C 1
ATOM 2225 O O . THR B 1 126 ? 16.234 -21.391 -8.492 1 88.44 126 THR B O 1
ATOM 2228 N N . SER B 1 127 ? 15.406 -19.344 -8.078 1 81.44 127 SER B N 1
ATOM 2229 C CA . SER B 1 127 ? 16.734 -18.828 -7.742 1 81.44 127 SER B CA 1
ATOM 2230 C C . SER B 1 127 ? 16.625 -17.688 -6.73 1 81.44 127 SER B C 1
ATOM 2232 O O . SER B 1 127 ? 15.539 -17.203 -6.426 1 81.44 127 SER B O 1
ATOM 2234 N N . GLY B 1 128 ? 17.781 -17.391 -6.16 1 75.56 128 GLY B N 1
ATOM 2235 C CA . GLY B 1 128 ? 17.859 -16.266 -5.25 1 75.56 128 GLY B CA 1
ATOM 2236 C C . GLY B 1 128 ? 17.453 -16.609 -3.83 1 75.56 128 GLY B C 1
ATOM 2237 O O . GLY B 1 128 ? 17.406 -17.797 -3.463 1 75.56 128 GLY B O 1
ATOM 2238 N N . ARG B 1 129 ? 17.234 -15.57 -3.057 1 75 129 ARG B N 1
ATOM 2239 C CA . ARG B 1 129 ? 16.984 -15.703 -1.625 1 75 129 ARG B CA 1
ATOM 2240 C C . ARG B 1 129 ? 15.656 -16.406 -1.359 1 75 129 ARG B C 1
ATOM 2242 O O . ARG B 1 129 ? 15.508 -17.094 -0.346 1 75 129 ARG B O 1
ATOM 2249 N N . ASN B 1 130 ? 14.766 -16.344 -2.27 1 81.44 130 ASN B N 1
ATOM 2250 C CA . ASN B 1 130 ? 13.438 -16.922 -2.07 1 81.44 130 ASN B CA 1
ATOM 2251 C C . ASN B 1 130 ? 13.289 -18.234 -2.812 1 81.44 130 ASN B C 1
ATOM 2253 O O . ASN B 1 130 ? 12.172 -18.703 -3.053 1 81.44 130 ASN B O 1
ATOM 2257 N N . LYS B 1 131 ? 14.375 -18.812 -3.131 1 86.31 131 LYS B N 1
ATOM 2258 C CA . LYS B 1 131 ? 14.32 -20.078 -3.848 1 86.31 131 LYS B CA 1
ATOM 2259 C C . LYS B 1 131 ? 13.438 -21.094 -3.107 1 86.31 131 LYS B C 1
ATOM 2261 O O . LYS B 1 131 ? 13.555 -21.25 -1.891 1 86.31 131 LYS B O 1
ATOM 2266 N N . GLY B 1 132 ? 12.594 -21.703 -3.893 1 91.31 132 GLY B N 1
ATOM 2267 C CA . GLY B 1 132 ? 11.695 -22.688 -3.322 1 91.31 132 GLY B CA 1
ATOM 2268 C C . GLY B 1 132 ? 10.328 -22.125 -2.975 1 91.31 132 GLY B C 1
ATOM 2269 O O . GLY B 1 132 ? 9.383 -22.875 -2.715 1 91.31 132 GLY B O 1
ATOM 2270 N N . ALA B 1 133 ? 10.195 -20.875 -3.014 1 94.25 133 ALA B N 1
ATOM 2271 C CA . ALA B 1 133 ? 8.906 -20.234 -2.764 1 94.25 133 ALA B CA 1
ATOM 2272 C C . ALA B 1 133 ? 8.008 -20.328 -3.992 1 94.25 133 ALA B C 1
ATOM 2274 O O . ALA B 1 133 ? 8.469 -20.641 -5.09 1 94.25 133 ALA B O 1
ATOM 2275 N N . LYS B 1 134 ? 6.762 -20.188 -3.801 1 95.62 134 LYS B N 1
ATOM 2276 C CA . LYS B 1 134 ? 5.766 -19.969 -4.844 1 95.62 134 LYS B CA 1
ATOM 2277 C C . LYS B 1 134 ? 5.121 -18.594 -4.707 1 95.62 134 LYS B C 1
ATOM 2279 O O . LYS B 1 134 ? 4.809 -18.156 -3.598 1 95.62 134 LYS B O 1
ATOM 2284 N N . ILE B 1 135 ? 4.945 -17.984 -5.824 1 96.56 135 ILE B N 1
ATOM 2285 C CA . ILE B 1 135 ? 4.434 -16.609 -5.781 1 96.56 135 ILE B CA 1
ATOM 2286 C C . ILE B 1 135 ? 3.389 -16.422 -6.879 1 96.56 135 ILE B C 1
ATOM 2288 O O . ILE B 1 135 ? 3.508 -16.984 -7.969 1 96.56 135 ILE B O 1
ATOM 2292 N N . ILE B 1 136 ? 2.387 -15.609 -6.629 1 97.12 136 ILE B N 1
ATOM 2293 C CA . ILE B 1 136 ? 1.438 -15.211 -7.66 1 97.12 136 ILE B CA 1
ATOM 2294 C C . ILE B 1 136 ? 0.873 -13.828 -7.336 1 97.12 136 ILE B C 1
ATOM 2296 O O . ILE B 1 136 ? 0.697 -13.484 -6.164 1 97.12 136 ILE B O 1
ATOM 2300 N N . TYR B 1 137 ? 0.648 -13.023 -8.344 1 97.19 137 TYR B N 1
ATOM 2301 C CA . TYR B 1 137 ? -0.06 -11.758 -8.219 1 97.19 137 TYR B CA 1
ATOM 2302 C C . TYR B 1 137 ? -1.555 -11.938 -8.453 1 97.19 137 TYR B C 1
ATOM 2304 O O . TYR B 1 137 ? -1.974 -12.359 -9.531 1 97.19 137 TYR B O 1
ATOM 2312 N N . CYS B 1 138 ? -2.268 -11.594 -7.457 1 96.81 138 CYS B N 1
ATOM 2313 C CA . CYS B 1 138 ? -3.725 -11.555 -7.477 1 96.81 138 CYS B CA 1
ATOM 2314 C C . CYS B 1 138 ? -4.227 -10.117 -7.559 1 96.81 138 CYS B C 1
ATOM 2316 O O . CYS B 1 138 ? -3.539 -9.188 -7.129 1 96.81 138 CYS B O 1
ATOM 2318 N N . LEU B 1 139 ? -5.422 -9.969 -8.148 1 97.44 139 LEU B N 1
ATOM 2319 C CA . LEU B 1 139 ? -6.035 -8.648 -8.195 1 97.44 139 LEU B CA 1
ATOM 2320 C C . LEU B 1 139 ? -7.266 -8.586 -7.301 1 97.44 139 LEU B C 1
ATOM 2322 O O . LEU B 1 139 ? -8.117 -9.477 -7.34 1 97.44 139 LEU B O 1
ATOM 2326 N N . ASP B 1 140 ? -7.359 -7.508 -6.488 1 98.19 140 ASP B N 1
ATOM 2327 C CA . ASP B 1 140 ? -8.609 -7.297 -5.766 1 98.19 140 ASP B CA 1
ATOM 2328 C C . ASP B 1 140 ? -9.711 -6.812 -6.707 1 98.19 140 ASP B C 1
ATOM 2330 O O . ASP B 1 140 ? -9.484 -6.66 -7.91 1 98.19 140 ASP B O 1
ATOM 2334 N N . PRO B 1 141 ? -10.945 -6.566 -6.262 1 98 141 PRO B N 1
ATOM 2335 C CA . PRO B 1 141 ? -12.07 -6.246 -7.141 1 98 141 PRO B CA 1
ATOM 2336 C C . PRO B 1 141 ? -11.812 -5.023 -8.016 1 98 141 PRO B C 1
ATOM 2338 O O . PRO B 1 141 ? -12.422 -4.879 -9.078 1 98 141 PRO B O 1
ATOM 2341 N N . ASP B 1 142 ? -10.922 -4.113 -7.59 1 98.19 142 ASP B N 1
ATOM 2342 C CA . ASP B 1 142 ? -10.703 -2.857 -8.305 1 98.19 142 ASP B CA 1
ATOM 2343 C C . ASP B 1 142 ? -9.344 -2.855 -9 1 98.19 142 ASP B C 1
ATOM 2345 O O . ASP B 1 142 ? -8.891 -1.817 -9.492 1 98.19 142 ASP B O 1
ATOM 2349 N N . GLY B 1 143 ? -8.688 -4 -8.953 1 96.88 143 GLY B N 1
ATOM 2350 C CA . GLY B 1 143 ? -7.453 -4.141 -9.711 1 96.88 143 GLY B CA 1
ATOM 2351 C C . GLY B 1 143 ? -6.215 -3.869 -8.875 1 96.88 143 GLY B C 1
ATOM 2352 O O . GLY B 1 143 ? -5.094 -3.9 -9.391 1 96.88 143 GLY B O 1
ATOM 2353 N N . TYR B 1 144 ? -6.328 -3.533 -7.676 1 97.88 144 TYR B N 1
ATOM 2354 C CA . TYR B 1 144 ? -5.164 -3.4 -6.805 1 97.88 144 TYR B CA 1
ATOM 2355 C C . TYR B 1 144 ? -4.457 -4.738 -6.633 1 97.88 144 TYR B C 1
ATOM 2357 O O . TYR B 1 144 ? -5.105 -5.77 -6.438 1 97.88 144 TYR B O 1
ATOM 2365 N N . ILE B 1 145 ? -3.174 -4.75 -6.688 1 97.88 145 ILE B N 1
ATOM 2366 C CA . ILE B 1 145 ? -2.406 -5.988 -6.73 1 97.88 145 ILE B CA 1
ATOM 2367 C C . ILE B 1 145 ? -2.176 -6.504 -5.312 1 97.88 145 ILE B C 1
ATOM 2369 O O . ILE B 1 145 ? -1.744 -5.75 -4.434 1 97.88 145 ILE B O 1
ATOM 2373 N N . ILE B 1 146 ? -2.488 -7.723 -5.062 1 98.38 146 ILE B N 1
ATOM 2374 C CA . ILE B 1 146 ? -2.148 -8.484 -3.871 1 98.38 146 ILE B CA 1
ATOM 2375 C C . ILE B 1 146 ? -1.202 -9.625 -4.242 1 98.38 146 ILE B C 1
ATOM 2377 O O . ILE B 1 146 ? -1.576 -10.539 -4.988 1 98.38 146 ILE B O 1
ATOM 2381 N N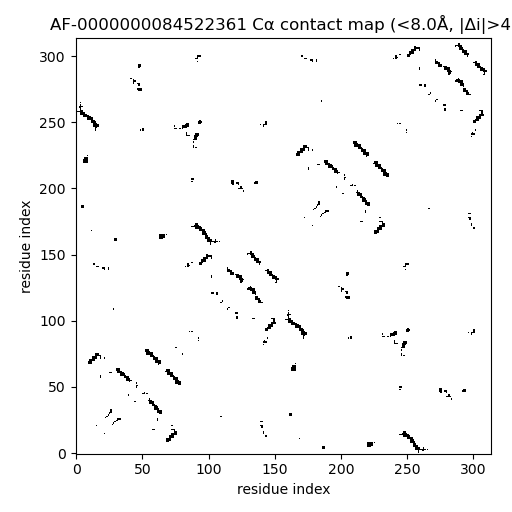 . GLU B 1 147 ? -0.032 -9.547 -3.74 1 98.12 147 GLU B N 1
ATOM 2382 C CA . GLU B 1 147 ? 0.958 -10.594 -3.951 1 98.12 147 GLU B CA 1
ATOM 2383 C C . GLU B 1 147 ? 0.841 -11.688 -2.887 1 98.12 147 GLU B C 1
ATOM 2385 O O . GLU B 1 147 ? 0.755 -11.391 -1.694 1 98.12 147 GLU B O 1
ATOM 2390 N N . LEU B 1 148 ? 0.715 -12.922 -3.305 1 97.88 148 LEU B N 1
ATOM 2391 C CA . LEU B 1 148 ? 0.661 -14.078 -2.422 1 97.88 148 LEU B CA 1
ATOM 2392 C C . LEU B 1 148 ? 1.941 -14.898 -2.527 1 97.88 148 LEU B C 1
ATOM 2394 O O . LEU B 1 148 ? 2.363 -15.266 -3.627 1 97.88 148 LEU B O 1
ATOM 2398 N N . VAL B 1 149 ? 2.537 -15.18 -1.404 1 96.94 149 VAL B N 1
ATOM 2399 C CA . VAL B 1 149 ? 3.811 -15.891 -1.381 1 96.94 149 VAL B CA 1
ATOM 2400 C C . VAL B 1 149 ? 3.721 -17.078 -0.43 1 96.94 149 VAL B C 1
ATOM 2402 O O . VAL B 1 149 ? 3.35 -16.938 0.735 1 96.94 149 VAL B O 1
ATOM 2405 N N . GLU B 1 150 ? 3.975 -18.234 -0.889 1 97.25 150 GLU B N 1
ATOM 2406 C CA . GLU B 1 150 ? 4.258 -19.391 -0.058 1 97.25 150 GLU B CA 1
ATOM 2407 C C . GLU B 1 150 ? 5.762 -19.609 0.097 1 97.25 150 GLU B C 1
ATOM 2409 O O . GLU B 1 150 ? 6.438 -20.016 -0.853 1 97.25 150 GLU B O 1
ATOM 2414 N N . PRO B 1 151 ? 6.25 -19.281 1.253 1 94.31 151 PRO B N 1
ATOM 2415 C CA . PRO B 1 151 ? 7.695 -19.453 1.422 1 94.31 151 PRO B CA 1
ATOM 2416 C C . PRO B 1 151 ? 8.141 -20.891 1.237 1 94.31 151 PRO B C 1
ATOM 2418 O O . PRO B 1 151 ? 7.32 -21.812 1.301 1 94.31 151 PRO B O 1
ATOM 2421 N N . ALA B 1 152 ? 9.477 -21.031 0.926 1 89.12 152 ALA B N 1
ATOM 2422 C CA . ALA B 1 152 ? 10.047 -22.359 0.771 1 89.12 152 ALA B CA 1
ATOM 2423 C C . ALA B 1 152 ? 9.883 -23.188 2.047 1 89.12 152 ALA B C 1
ATOM 2425 O O . ALA B 1 152 ? 9.898 -22.641 3.15 1 89.12 152 ALA B O 1
ATOM 2426 N N . ASN B 1 153 ? 9.258 -24.453 2.033 1 73.69 153 ASN B N 1
ATOM 2427 C CA . ASN B 1 153 ? 9.109 -25.359 3.17 1 73.69 153 ASN B CA 1
ATOM 2428 C C . ASN B 1 153 ? 10.438 -25.562 3.9 1 73.69 153 ASN B C 1
ATOM 2430 O O . ASN B 1 153 ? 11.43 -25.938 3.289 1 73.69 153 ASN B O 1
ATOM 2434 N N . ASN B 1 154 ? 11.055 -24.594 4.645 1 54.31 154 ASN B N 1
ATOM 2435 C CA . ASN B 1 154 ? 12.25 -24.969 5.387 1 54.31 154 ASN B CA 1
ATOM 2436 C C . ASN B 1 154 ? 12.031 -26.25 6.195 1 54.31 154 ASN B C 1
ATOM 2438 O O . ASN B 1 154 ? 11.375 -26.219 7.238 1 54.31 154 ASN B O 1
ATOM 2442 N N . SER B 1 155 ? 11.555 -27.344 5.809 1 39.03 155 SER B N 1
ATOM 2443 C CA . SER B 1 155 ? 11.688 -28.594 6.551 1 39.03 155 SER B CA 1
ATOM 2444 C C . SER B 1 155 ? 13.039 -28.672 7.254 1 39.03 155 SER B C 1
ATOM 2446 O O . SER B 1 155 ? 13.242 -29.516 8.133 1 39.03 155 SER B O 1
ATOM 2448 N N . GLY B 1 156 ? 14.328 -28.234 6.812 1 33.78 156 GLY B N 1
ATOM 2449 C CA . GLY B 1 156 ? 15.398 -28.562 7.734 1 33.78 156 GLY B CA 1
ATOM 2450 C C . GLY B 1 156 ? 15.297 -27.844 9.062 1 33.78 156 GLY B C 1
ATOM 2451 O O . GLY B 1 156 ? 16.078 -26.938 9.344 1 33.78 156 GLY B O 1
ATOM 2452 N N . ARG B 1 157 ? 14.18 -27.391 9.516 1 27.09 157 ARG B N 1
ATOM 24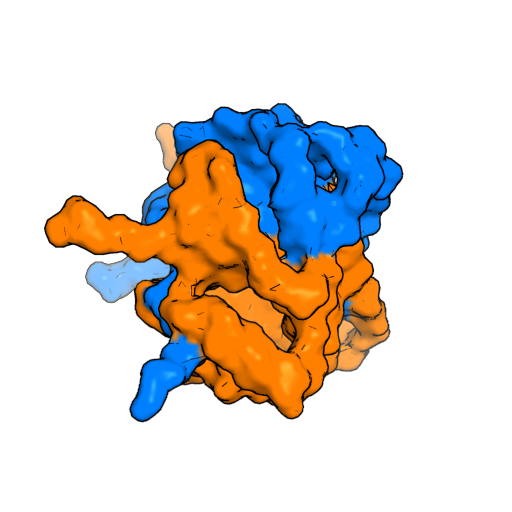53 C CA . ARG B 1 157 ? 14.359 -27.297 10.961 1 27.09 157 ARG B CA 1
ATOM 2454 C C . ARG B 1 157 ? 14.25 -28.672 11.625 1 27.09 157 ARG B C 1
ATOM 2456 O O . ARG B 1 157 ? 13.508 -29.531 11.156 1 27.09 157 ARG B O 1
#

Nearest PDB structures (foldseek):
  1ss4-assembly1_A  TM=8.622E-01  e=7.006E-11  Bacillus cereus
  3rri-assembly1_A  TM=6.887E-01  e=1.292E-06  Alicyclobacillus acidocaldarius subsp. acidocaldarius DSM 446
  6p29-assembly1_A  TM=6.340E-01  e=2.214E-05  Pseudoalteromonas luteoviolacea
  4qb5-assembly2_B  TM=6.994E-01  e=6.619E-04  Rhodoferax ferrireducens T118
  8im2-assembly1_A  TM=3.800E-01  e=1.840E-05  Homo sapiens

Organism: Aneurinibacillus migulanus (NCBI:txid47500)